Protein AF-0000000077490429 (afdb_homodimer)

Nearest PDB structures (foldseek):
  8ir3-assembly1_d  TM=6.765E-01  e=2.106E-08  Homo sapiens
  6gz4-assembly1_AU  TM=6.882E-01  e=1.697E-07  Oryctolagus cuniculus
  9cai-assembly1_CU  TM=8.056E-01  e=1.061E-06  Caenorhabditis elegans
  5umd-assembly1_X  TM=7.602E-01  e=8.550E-06  Plasmodium falciparum 3D7
  5xy3-assembly1_U  TM=7.359E-01  e=1.778E-04  Trichomonas vaginalis

Solvent-accessible surface area (backbone atoms only — not comparable to full-atom values): 12480 Å² total; per-residue (Å²): 131,83,82,77,76,74,72,79,65,76,75,74,84,54,74,48,62,38,35,38,40,34,49,62,47,34,76,72,63,79,44,67,56,77,59,47,66,32,30,45,68,50,84,38,35,38,38,36,42,22,58,46,95,72,59,68,67,53,54,52,50,55,49,52,48,44,25,51,75,67,70,35,52,88,48,41,42,83,38,77,75,49,98,46,30,33,29,54,38,66,64,76,68,81,73,73,62,78,83,61,70,82,79,120,134,82,80,78,76,74,74,78,63,76,77,70,83,54,74,48,63,39,38,37,40,34,50,62,46,35,76,73,65,81,44,67,56,80,59,47,65,32,31,46,69,48,84,38,34,38,37,36,40,23,57,46,95,73,60,68,67,54,55,51,50,54,49,51,48,43,26,51,75,67,71,33,51,89,50,41,41,85,37,76,75,50,97,46,30,33,31,54,39,66,65,78,68,80,75,72,59,80,81,61,69,89,71,128

Sequence (208 aa):
MAAKAGTKGKKKKMLLKFTIDCTHPVEDGIMDASNFVSIERNKSKISVQSEIPFSKRYLKYLTKKYLKKNNLRDWLRVVASTKEQYELRYFQINQDEEEEEDEDMAAKAGTKGKKKKMLLKFTIDCTHPVEDGIMDASNFVSIERNKSKISVQSEIPFSKRYLKYLTKKYLKKNNLRDWLRVVASTKEQYELRYFQINQDEEEEEDED

Structure (mmCIF, N/CA/C/O backbone):
data_AF-0000000077490429-model_v1
#
loop_
_entity.id
_entity.type
_entity.pdbx_description
1 polymer 'Large ribosomal subunit protein eL22'
#
loop_
_atom_site.group_PDB
_atom_site.id
_atom_site.type_symbol
_atom_site.label_atom_id
_atom_site.label_alt_id
_atom_site.label_comp_id
_atom_site.label_asym_id
_atom_site.label_entity_id
_atom_site.label_seq_id
_atom_site.pdbx_PDB_ins_code
_atom_site.Cartn_x
_atom_site.Cartn_y
_atom_site.Cartn_z
_atom_site.occupancy
_atom_site.B_iso_or_equiv
_atom_site.auth_seq_id
_atom_site.auth_comp_id
_atom_site.auth_asym_id
_atom_site.auth_atom_id
_atom_site.pdbx_PDB_model_num
ATOM 1 N N . MET A 1 1 ? -40.688 19.844 25.719 1 30.25 1 MET A N 1
ATOM 2 C CA . MET A 1 1 ? -39.688 18.781 25.969 1 30.25 1 MET A CA 1
ATOM 3 C C . MET A 1 1 ? -38.469 18.953 25.047 1 30.25 1 MET A C 1
ATOM 5 O O . MET A 1 1 ? -38.625 19.062 23.828 1 30.25 1 MET A O 1
ATOM 9 N N . ALA A 1 2 ? -37.312 19.453 25.469 1 35.28 2 ALA A N 1
ATOM 10 C CA . ALA A 1 2 ? -36.25 19.969 24.594 1 35.28 2 ALA A CA 1
ATOM 11 C C . ALA A 1 2 ? -35.656 18.859 23.734 1 35.28 2 ALA A C 1
ATOM 13 O O . ALA A 1 2 ? -35.438 17.75 24.219 1 35.28 2 ALA A O 1
ATOM 14 N N . ALA A 1 3 ? -35.719 18.75 22.422 1 39.38 3 ALA A N 1
ATOM 15 C CA . ALA A 1 3 ? -35.25 17.766 21.453 1 39.38 3 ALA A CA 1
ATOM 16 C C . ALA A 1 3 ? -33.781 17.375 21.719 1 39.38 3 ALA A C 1
ATOM 18 O O . ALA A 1 3 ? -32.938 18.25 21.891 1 39.38 3 ALA A O 1
ATOM 19 N N . LYS A 1 4 ? -33.5 16.25 22.422 1 37.75 4 LYS A N 1
ATOM 20 C CA . LYS A 1 4 ? -32.188 15.688 22.781 1 37.75 4 LYS A CA 1
ATOM 21 C C . LYS A 1 4 ? -31.234 15.734 21.594 1 37.75 4 LYS A C 1
ATOM 23 O O . LYS A 1 4 ? -31.562 15.266 20.5 1 37.75 4 LYS A O 1
ATOM 28 N N . ALA A 1 5 ? -30.422 16.656 21.375 1 35.31 5 ALA A N 1
ATOM 29 C CA . ALA A 1 5 ? -29.359 16.922 20.406 1 35.31 5 ALA A CA 1
ATOM 30 C C . ALA A 1 5 ? -28.562 15.664 20.094 1 35.31 5 ALA A C 1
ATOM 32 O O . ALA A 1 5 ? -28.062 14.992 20.984 1 35.31 5 ALA A O 1
ATOM 33 N N . GLY A 1 6 ? -28.969 14.766 19.266 1 38.44 6 GLY A N 1
ATOM 34 C CA . 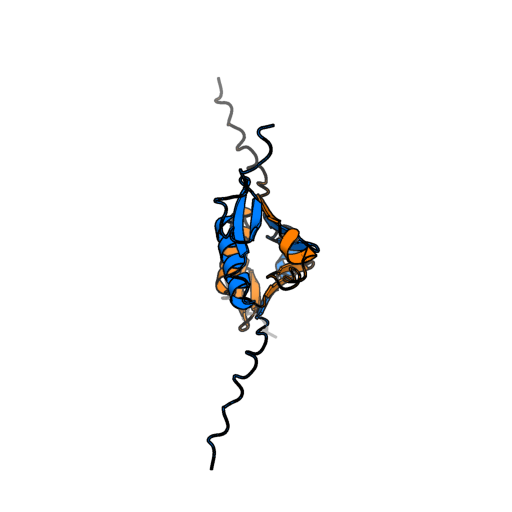GLY A 1 6 ? -28.438 13.469 18.859 1 38.44 6 GLY A CA 1
ATOM 35 C C . GLY A 1 6 ? -26.922 13.469 18.734 1 38.44 6 GLY A C 1
ATOM 36 O O . GLY A 1 6 ? -26.328 14.438 18.234 1 38.44 6 GLY A O 1
ATOM 37 N N . THR A 1 7 ? -26.203 12.852 19.734 1 37.81 7 THR A N 1
ATOM 38 C CA . THR A 1 7 ? -24.766 12.633 19.875 1 37.81 7 THR A CA 1
ATOM 39 C C . THR A 1 7 ? -24.125 12.328 18.516 1 37.81 7 THR A C 1
ATOM 41 O O . THR A 1 7 ? -24.625 11.477 17.766 1 37.81 7 THR A O 1
ATOM 44 N N . LYS A 1 8 ? -23.797 13.18 17.672 1 39.78 8 LYS A N 1
ATOM 45 C CA . LYS A 1 8 ? -22.953 12.977 16.5 1 39.78 8 LYS A CA 1
ATOM 46 C C . LYS A 1 8 ? -21.922 11.875 16.75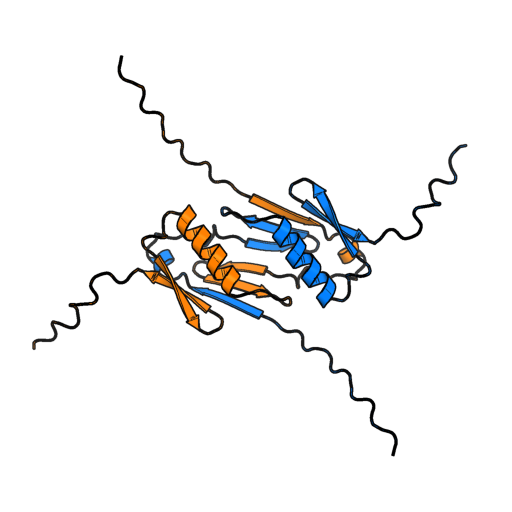 1 39.78 8 LYS A C 1
ATOM 48 O O . LYS A 1 8 ? -21.047 12.023 17.594 1 39.78 8 LYS A O 1
ATOM 53 N N . GLY A 1 9 ? -22.422 10.68 16.906 1 39.34 9 GLY A N 1
ATOM 54 C CA . GLY A 1 9 ? -21.672 9.477 17.234 1 39.34 9 GLY A CA 1
ATOM 55 C C . GLY A 1 9 ? -20.281 9.438 16.609 1 39.34 9 GLY A C 1
ATOM 56 O O . GLY A 1 9 ? -20.078 10.008 15.531 1 39.34 9 GLY A O 1
ATOM 57 N N . LYS A 1 10 ? -19.266 9.453 17.375 1 43.81 10 LYS A N 1
ATOM 58 C CA . LYS A 1 10 ? -17.875 9.25 16.984 1 43.81 10 LYS A CA 1
ATOM 59 C C . LYS A 1 10 ? -17.766 8.281 15.812 1 43.81 10 LYS A C 1
ATOM 61 O O . LYS A 1 10 ? -18.328 7.184 15.852 1 43.81 10 LYS A O 1
ATOM 66 N N . LYS A 1 11 ? -17.812 8.703 14.664 1 47.62 11 LYS A N 1
ATOM 67 C CA . LYS A 1 11 ? -17.625 7.848 13.5 1 47.62 11 LYS A CA 1
ATOM 68 C C . LYS A 1 11 ? -16.641 6.723 13.797 1 47.62 11 LYS A C 1
ATOM 70 O O . LYS A 1 11 ? -15.539 6.969 14.305 1 47.62 11 LYS A O 1
ATOM 75 N N . LYS A 1 12 ? -17.094 5.617 14.164 1 48.31 12 LYS A N 1
ATOM 76 C CA . LYS A 1 12 ? -16.359 4.398 14.484 1 48.31 12 LYS A CA 1
ATOM 77 C C . LYS A 1 12 ? -15.195 4.188 13.508 1 48.31 12 LYS A C 1
ATOM 79 O O . LYS A 1 12 ? -15.312 4.488 12.32 1 48.31 12 LYS A O 1
ATOM 84 N N . LYS A 1 13 ? -13.961 4.25 14.117 1 61.5 13 LYS A N 1
ATOM 85 C CA . LYS A 1 13 ? -12.68 3.975 13.477 1 61.5 13 LYS A CA 1
ATOM 86 C C . LYS A 1 13 ? -12.758 2.725 12.602 1 61.5 13 LYS A C 1
ATOM 88 O O . LYS A 1 13 ? -13.031 1.631 13.094 1 61.5 13 LYS A O 1
ATOM 93 N N . MET A 1 14 ? -13.211 2.863 11.336 1 69.31 14 MET A N 1
ATOM 94 C CA . MET A 1 14 ? -13.273 1.709 10.445 1 69.31 14 MET A CA 1
ATOM 95 C C . MET A 1 14 ? -11.875 1.206 10.109 1 69.31 14 MET A C 1
ATOM 97 O O . MET A 1 14 ? -10.945 2 9.961 1 69.31 14 MET A O 1
ATOM 101 N N . LEU A 1 15 ? -11.594 -0.047 10.57 1 85 15 LEU A N 1
ATOM 102 C CA . LEU A 1 15 ? -10.352 -0.712 10.18 1 85 15 LEU A CA 1
ATOM 103 C C . LEU A 1 15 ? -10.617 -1.751 9.094 1 85 15 LEU A C 1
ATOM 105 O O . LEU A 1 15 ? -11.383 -2.691 9.305 1 85 15 LEU A O 1
ATOM 109 N N . LEU A 1 16 ? -10.117 -1.414 7.93 1 90.12 16 LEU A N 1
ATOM 110 C CA . LEU A 1 16 ? -10.203 -2.361 6.824 1 90.12 16 LEU A CA 1
ATOM 111 C C . LEU A 1 16 ? -9.016 -3.312 6.824 1 90.12 16 LEU A C 1
ATOM 113 O O . LEU A 1 16 ? -7.887 -2.9 7.109 1 90.12 16 LEU A O 1
ATOM 117 N N . LYS A 1 17 ? -9.289 -4.586 6.555 1 94.94 17 LYS A N 1
ATOM 118 C CA . LYS A 1 17 ? -8.25 -5.613 6.461 1 94.94 17 LYS A CA 1
ATOM 119 C C . LYS A 1 17 ? -8.477 -6.512 5.25 1 94.94 17 LYS A C 1
ATOM 121 O O . LYS A 1 17 ? -9.555 -7.074 5.082 1 94.94 17 LYS A O 1
ATOM 126 N N . PHE A 1 18 ? -7.578 -6.52 4.391 1 96.69 18 PHE A N 1
ATOM 127 C CA . PHE A 1 18 ? -7.578 -7.418 3.244 1 96.69 18 PHE A CA 1
ATOM 128 C C . PHE A 1 18 ? -6.328 -8.289 3.236 1 96.69 18 PHE A C 1
ATOM 130 O O . PHE A 1 18 ? -5.281 -7.887 3.754 1 96.69 18 PHE A O 1
ATOM 137 N N . THR A 1 19 ? -6.398 -9.492 2.59 1 97.31 19 THR A N 1
ATOM 138 C CA . THR A 1 19 ? -5.23 -10.359 2.562 1 97.31 19 THR A CA 1
ATOM 139 C C . THR A 1 19 ? -5.156 -11.125 1.243 1 97.31 19 THR A C 1
ATOM 141 O O . THR A 1 19 ? -6.164 -11.281 0.555 1 97.31 19 THR A O 1
ATOM 144 N N . ILE A 1 20 ? -4.012 -11.477 0.957 1 97.5 20 ILE A N 1
ATOM 145 C CA . ILE A 1 20 ? -3.727 -12.414 -0.121 1 97.5 20 ILE A CA 1
ATOM 146 C C . ILE A 1 20 ? -3.031 -13.656 0.444 1 97.5 20 ILE A C 1
ATOM 148 O O . ILE A 1 20 ? -1.961 -13.547 1.05 1 97.5 20 ILE A O 1
ATOM 152 N N . ASP A 1 21 ? -3.648 -14.719 0.253 1 97.81 21 ASP A N 1
ATOM 153 C CA . ASP A 1 21 ? -3.041 -15.984 0.653 1 97.81 21 ASP A CA 1
ATOM 154 C C . ASP A 1 21 ? -2.162 -16.547 -0.461 1 97.81 21 ASP A C 1
ATOM 156 O O . ASP A 1 21 ? -2.666 -16.953 -1.511 1 97.81 21 ASP A O 1
ATOM 160 N N . CYS A 1 22 ? -0.955 -16.625 -0.157 1 97.44 22 CYS A N 1
ATOM 161 C CA . CYS A 1 22 ? 0.022 -17.078 -1.142 1 97.44 22 CYS A CA 1
ATOM 162 C C . CYS A 1 22 ? 0.631 -18.422 -0.729 1 97.44 22 CYS A C 1
ATO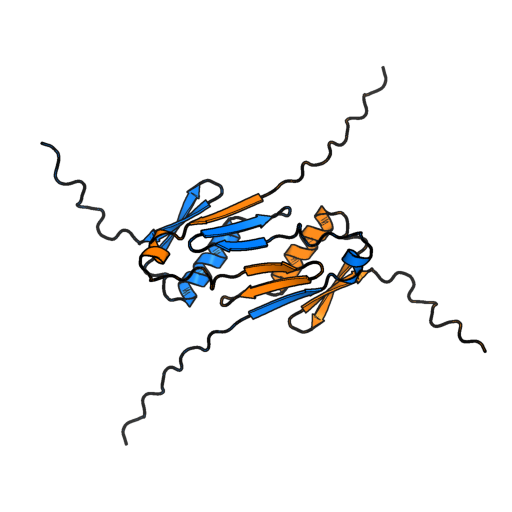M 164 O O . CYS A 1 22 ? 1.712 -18.781 -1.195 1 97.44 22 CYS A O 1
ATOM 166 N N . THR A 1 23 ? 0.078 -19.062 0.098 1 96.69 23 THR A N 1
ATOM 167 C CA . THR A 1 23 ? 0.638 -20.234 0.746 1 96.69 23 THR A CA 1
ATOM 168 C C . THR A 1 23 ? 1.095 -21.266 -0.293 1 96.69 23 THR A C 1
ATOM 170 O O . THR A 1 23 ? 2.242 -21.703 -0.269 1 96.69 23 THR A O 1
ATOM 173 N N . HIS A 1 24 ? 0.31 -21.656 -1.248 1 95 24 HIS A N 1
ATOM 174 C CA . HIS A 1 24 ? 0.589 -22.75 -2.178 1 95 24 HIS A CA 1
ATOM 175 C C . HIS A 1 24 ? 1.768 -22.406 -3.086 1 95 24 HIS A C 1
ATOM 177 O O . HIS A 1 24 ? 2.766 -23.125 -3.109 1 95 24 HIS A O 1
ATOM 183 N N . PRO A 1 25 ? 1.742 -21.297 -3.756 1 96.38 25 PRO A N 1
ATOM 184 C CA . PRO A 1 25 ? 2.873 -21 -4.637 1 96.38 25 PRO A CA 1
ATOM 185 C C . PRO A 1 25 ? 4.172 -20.75 -3.869 1 96.38 25 PRO A C 1
ATOM 187 O O . PRO A 1 25 ? 5.262 -21 -4.398 1 96.38 25 PRO A O 1
ATOM 190 N N . VAL A 1 26 ? 4.109 -20.281 -2.639 1 96.44 26 VAL A N 1
ATOM 191 C CA . VAL A 1 26 ? 5.309 -20.047 -1.846 1 96.44 26 VAL A CA 1
ATOM 192 C C . VAL A 1 26 ? 5.898 -21.375 -1.397 1 96.44 26 VAL A C 1
ATOM 194 O O . VAL A 1 26 ? 7.113 -21.578 -1.476 1 96.44 26 VAL A O 1
ATOM 197 N N . GLU A 1 27 ? 5.094 -22.25 -0.912 1 95.38 27 GLU A N 1
ATOM 198 C CA . GLU A 1 27 ? 5.551 -23.562 -0.484 1 95.38 27 GLU A CA 1
ATOM 199 C C . GLU A 1 27 ? 6.141 -24.344 -1.652 1 95.38 27 GLU A C 1
ATOM 201 O O . GLU A 1 27 ? 7.07 -25.141 -1.472 1 95.38 27 GLU A O 1
ATOM 206 N N . ASP A 1 28 ? 5.617 -24.172 -2.84 1 95.75 28 ASP A N 1
ATOM 207 C CA . ASP A 1 28 ? 6.094 -24.844 -4.039 1 95.75 28 ASP A CA 1
ATOM 208 C C . ASP A 1 28 ? 7.375 -24.203 -4.562 1 95.75 28 ASP A C 1
ATOM 210 O O . ASP A 1 28 ? 7.988 -24.703 -5.508 1 95.75 28 ASP A O 1
ATOM 214 N N . GLY A 1 29 ? 7.68 -23.062 -4.047 1 94.81 29 GLY A N 1
ATOM 215 C CA . GLY A 1 29 ? 8.961 -22.438 -4.352 1 94.81 29 GLY A CA 1
ATOM 216 C C . GLY A 1 29 ? 8.93 -21.594 -5.609 1 94.81 29 GLY A C 1
ATOM 217 O O . GLY A 1 29 ? 9.977 -21.172 -6.109 1 94.81 29 GLY A O 1
ATOM 218 N N . ILE A 1 30 ? 7.723 -21.281 -6.145 1 94.94 30 ILE A N 1
ATOM 219 C CA . ILE A 1 30 ? 7.691 -20.547 -7.406 1 94.94 30 ILE A CA 1
ATOM 220 C C . ILE A 1 30 ? 7.453 -19.062 -7.137 1 94.94 30 ILE A C 1
ATOM 222 O O . ILE A 1 30 ? 7.609 -18.234 -8.031 1 94.94 30 ILE A O 1
ATOM 226 N N . MET A 1 31 ? 7.035 -18.75 -5.922 1 94.12 31 MET A N 1
ATOM 227 C CA . MET A 1 31 ? 6.742 -17.359 -5.574 1 94.12 31 MET A CA 1
ATOM 228 C C . MET A 1 31 ? 7.531 -16.938 -4.34 1 94.12 31 MET A C 1
ATOM 230 O O . MET A 1 31 ? 7.746 -17.734 -3.428 1 94.12 31 MET A O 1
ATOM 234 N N . ASP A 1 32 ? 7.945 -15.695 -4.402 1 92.94 32 ASP A N 1
ATOM 235 C CA . ASP A 1 32 ? 8.5 -15.008 -3.238 1 92.94 32 ASP A CA 1
ATOM 236 C C . ASP A 1 32 ? 7.66 -13.789 -2.871 1 92.94 32 ASP A C 1
ATOM 238 O O . ASP A 1 32 ? 7.766 -12.742 -3.512 1 92.94 32 ASP A O 1
ATOM 242 N N . ALA A 1 33 ? 6.922 -13.93 -1.826 1 89.94 33 ALA A N 1
ATOM 243 C CA . ALA A 1 33 ? 5.984 -12.883 -1.44 1 89.94 33 ALA A CA 1
ATOM 244 C C . ALA A 1 33 ? 6.719 -11.672 -0.872 1 89.94 33 ALA A C 1
ATOM 246 O O . ALA A 1 33 ? 6.145 -10.586 -0.75 1 89.94 33 ALA A O 1
ATOM 247 N N . SER A 1 34 ? 7.961 -11.836 -0.548 1 88.38 34 SER A N 1
ATOM 248 C CA . SER A 1 34 ? 8.742 -10.773 0.078 1 88.38 34 SER A CA 1
ATOM 249 C C . SER A 1 34 ? 9.055 -9.656 -0.917 1 88.38 34 SER A C 1
ATOM 251 O O . SER A 1 34 ? 9.469 -8.562 -0.524 1 88.38 34 SER A O 1
ATOM 253 N N . ASN A 1 35 ? 8.836 -9.875 -2.135 1 88.56 35 ASN A N 1
ATOM 254 C CA . ASN A 1 35 ? 9.148 -8.867 -3.139 1 88.56 35 ASN A CA 1
ATOM 255 C C . ASN A 1 35 ? 7.902 -8.117 -3.596 1 88.56 35 ASN A C 1
ATOM 257 O O . ASN A 1 35 ? 7.957 -7.34 -4.547 1 88.56 35 ASN A O 1
ATOM 261 N N . PHE A 1 36 ? 6.879 -8.375 -2.928 1 94.12 36 PHE A N 1
ATOM 262 C CA . PHE A 1 36 ? 5.664 -7.613 -3.193 1 94.12 36 PHE A CA 1
ATOM 263 C C . PHE A 1 36 ? 5.812 -6.176 -2.713 1 94.12 36 PHE A C 1
ATOM 265 O O . PHE A 1 36 ? 6.754 -5.852 -1.986 1 94.12 36 PHE A O 1
ATOM 272 N N . VAL A 1 37 ? 4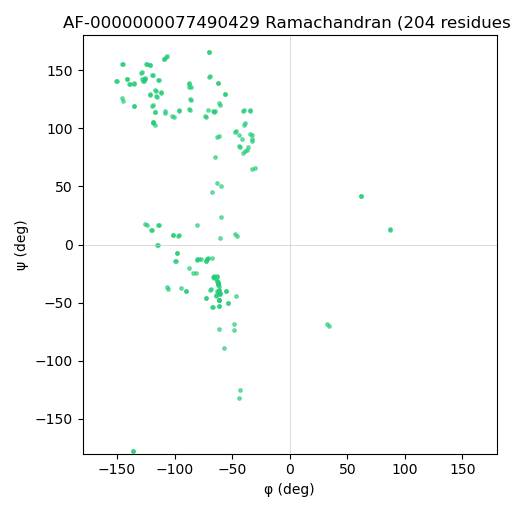.922 -5.309 -3.135 1 93.94 37 VAL A N 1
ATOM 273 C CA . VAL A 1 37 ? 4.949 -3.914 -2.705 1 93.94 37 VAL A CA 1
ATOM 274 C C . VAL A 1 37 ? 4.754 -3.836 -1.192 1 93.94 37 VAL A C 1
ATOM 276 O O . VAL A 1 37 ? 3.93 -4.562 -0.629 1 93.94 37 VAL A O 1
ATOM 279 N N . SER A 1 38 ? 5.445 -3.029 -0.593 1 94.88 38 SER A N 1
ATOM 280 C CA . SER A 1 38 ? 5.301 -2.809 0.842 1 94.88 38 SER A CA 1
ATOM 281 C C . SER A 1 38 ? 5.109 -1.328 1.158 1 94.88 38 SER A C 1
ATOM 283 O O . SER A 1 38 ? 5.652 -0.466 0.466 1 94.88 38 SER A O 1
ATOM 285 N N . ILE A 1 39 ? 4.336 -1.066 1.995 1 95.19 39 ILE A N 1
ATOM 286 C CA . ILE A 1 39 ? 4.191 0.249 2.609 1 95.19 39 ILE A CA 1
ATOM 287 C C . ILE A 1 39 ? 4.52 0.162 4.098 1 95.19 39 ILE A C 1
ATOM 289 O O . ILE A 1 39 ? 3.789 -0.467 4.867 1 95.19 39 ILE A O 1
ATOM 293 N N . GLU A 1 40 ? 5.551 0.797 4.438 1 93.81 40 GLU A N 1
ATOM 294 C CA . GLU A 1 40 ? 6.062 0.718 5.805 1 93.81 40 GLU A CA 1
ATOM 295 C C . GLU A 1 40 ? 5.941 2.062 6.516 1 93.81 40 GLU A C 1
ATOM 297 O O . GLU A 1 40 ? 6.164 3.113 5.914 1 93.81 40 GLU A O 1
ATOM 302 N N . ARG A 1 41 ? 5.617 1.958 7.746 1 92.5 41 ARG A N 1
ATOM 303 C CA . ARG A 1 41 ? 5.465 3.115 8.625 1 92.5 41 ARG A CA 1
ATOM 304 C C . ARG A 1 41 ? 6.602 3.189 9.633 1 92.5 41 ARG A C 1
ATOM 306 O O . ARG A 1 41 ? 6.75 2.299 10.477 1 92.5 41 ARG A O 1
ATOM 313 N N . ASN A 1 42 ? 7.379 4.191 9.461 1 89.44 42 ASN A N 1
ATOM 314 C CA . ASN A 1 42 ? 8.492 4.383 10.383 1 89.44 42 ASN A CA 1
ATOM 315 C C . ASN A 1 42 ? 8.367 5.691 11.156 1 89.44 42 ASN A C 1
ATOM 317 O O . ASN A 1 42 ? 8.82 6.738 10.695 1 89.44 42 ASN A O 1
ATOM 321 N N . LYS A 1 43 ? 7.977 5.777 12.406 1 87.38 43 LYS A N 1
ATOM 322 C CA . LYS A 1 43 ? 7.77 6.895 13.32 1 87.38 43 LYS A CA 1
ATOM 323 C C . LYS A 1 43 ? 7.25 8.125 12.578 1 87.38 43 LYS A C 1
ATOM 325 O O . LYS A 1 43 ? 6.066 8.461 12.68 1 87.38 43 LYS A O 1
ATOM 330 N N . SER A 1 44 ? 8.195 8.789 11.688 1 93.25 44 SER A N 1
ATOM 331 C CA . SER A 1 44 ? 7.754 10.023 11.047 1 93.25 44 SER A CA 1
ATOM 332 C C . SER A 1 44 ? 7.879 9.938 9.531 1 93.25 44 SER A C 1
ATOM 334 O O . SER A 1 44 ? 7.914 10.961 8.844 1 93.25 44 SER A O 1
ATOM 336 N N . LYS A 1 45 ? 8.016 8.711 9.086 1 95.56 45 LYS A N 1
ATOM 337 C CA . LYS A 1 45 ? 8.18 8.523 7.645 1 95.56 45 LYS A CA 1
ATOM 338 C C . LYS A 1 45 ? 7.375 7.324 7.148 1 95.56 45 LYS A C 1
ATOM 340 O O . LYS A 1 45 ? 7.324 6.289 7.816 1 95.56 45 LYS A O 1
ATOM 345 N N . ILE A 1 46 ? 6.789 7.535 6.055 1 96.62 46 ILE A N 1
ATOM 346 C CA . ILE A 1 46 ? 6.121 6.441 5.359 1 96.62 46 ILE A CA 1
ATOM 347 C C . ILE A 1 46 ? 6.867 6.117 4.066 1 96.62 46 ILE A C 1
ATOM 349 O O . ILE A 1 46 ? 7.184 7.016 3.283 1 96.62 46 ILE A O 1
ATOM 353 N N . SER A 1 47 ? 7.141 4.875 3.896 1 96.31 47 SER A N 1
ATOM 354 C CA . SER A 1 47 ? 7.914 4.484 2.725 1 96.31 47 SER A CA 1
ATOM 355 C C . SER A 1 47 ? 7.203 3.393 1.933 1 96.31 47 SER A C 1
ATOM 357 O O . SER A 1 47 ? 6.598 2.49 2.516 1 96.31 47 SER A O 1
ATOM 359 N N . VAL A 1 48 ? 7.312 3.492 0.713 1 95.19 48 VAL A N 1
ATOM 360 C CA . VAL A 1 48 ? 6.82 2.479 -0.214 1 95.19 48 VAL A CA 1
ATOM 361 C C . VAL A 1 48 ? 7.996 1.859 -0.969 1 95.19 48 VAL A C 1
ATOM 363 O O . VAL A 1 48 ? 8.859 2.576 -1.486 1 95.19 48 VAL A O 1
ATOM 366 N N . GLN A 1 49 ? 8.086 0.593 -0.955 1 94.88 49 GLN A N 1
ATOM 367 C CA . GLN A 1 49 ? 9.047 -0.155 -1.756 1 94.88 49 GLN A CA 1
ATOM 368 C C . GLN A 1 49 ? 8.344 -1.145 -2.68 1 94.88 49 GLN A C 1
ATOM 370 O O . GLN A 1 49 ? 7.543 -1.965 -2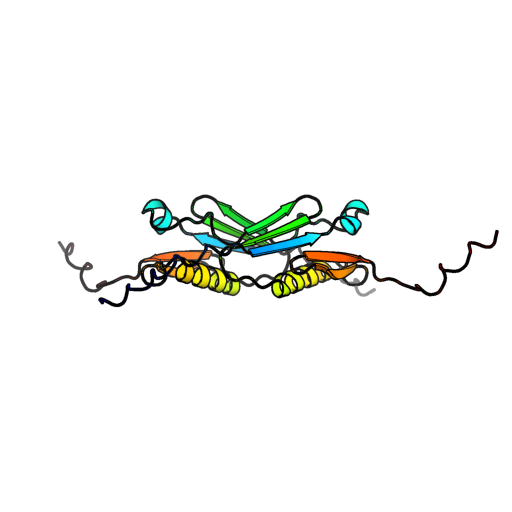.225 1 94.88 49 GLN A O 1
ATOM 375 N N . SER A 1 50 ? 8.742 -1.042 -3.959 1 93 50 SER A N 1
ATOM 376 C CA . SER A 1 50 ? 8.023 -1.899 -4.895 1 93 50 SER A CA 1
ATOM 377 C C . SER A 1 50 ? 8.906 -2.297 -6.074 1 93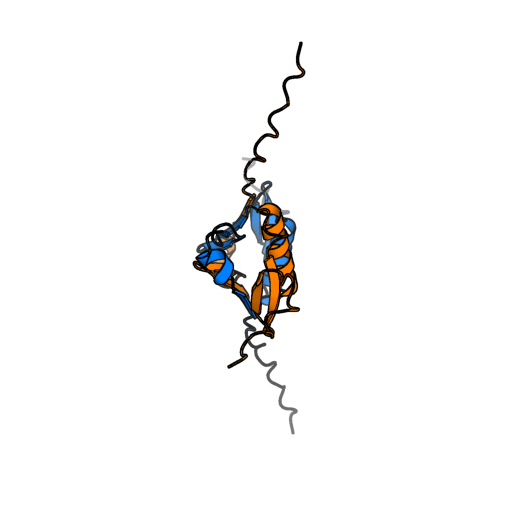 50 SER A C 1
ATOM 379 O O . SER A 1 50 ? 9.664 -1.474 -6.594 1 93 50 SER A O 1
ATOM 381 N N . GLU A 1 51 ? 8.758 -3.508 -6.449 1 90 51 GLU A N 1
ATOM 382 C CA . GLU A 1 51 ? 9.383 -3.965 -7.684 1 90 51 GLU A CA 1
ATOM 383 C C . GLU A 1 51 ? 8.391 -3.957 -8.844 1 90 51 GLU A C 1
ATOM 385 O O . GLU A 1 51 ? 8.75 -4.289 -9.977 1 90 51 GLU A O 1
ATOM 390 N N . ILE A 1 52 ? 7.191 -3.701 -8.539 1 88.25 52 ILE A N 1
ATOM 391 C CA . ILE A 1 52 ? 6.152 -3.572 -9.555 1 88.25 52 ILE A CA 1
ATOM 392 C C . ILE A 1 52 ? 5.762 -2.104 -9.711 1 88.25 52 ILE A C 1
ATOM 394 O O . ILE A 1 52 ? 6.07 -1.279 -8.844 1 88.25 52 ILE A O 1
ATOM 398 N N . PRO A 1 53 ? 5.164 -1.814 -10.742 1 86 53 PRO A N 1
ATOM 399 C CA . PRO A 1 53 ? 4.746 -0.422 -10.93 1 86 53 PRO A CA 1
ATOM 400 C C . PRO A 1 53 ? 3.867 0.084 -9.789 1 86 53 PRO A C 1
ATOM 402 O O . PRO A 1 53 ? 2.943 -0.612 -9.359 1 86 53 PRO A O 1
ATOM 405 N N . PHE A 1 54 ? 4.199 1.126 -9.297 1 90.25 54 PHE A N 1
ATOM 406 C CA . PHE A 1 54 ? 3.488 1.878 -8.273 1 90.25 54 PHE A CA 1
ATOM 407 C C . PHE A 1 54 ? 3.643 3.377 -8.492 1 90.25 54 PHE A C 1
ATOM 409 O O . PHE A 1 54 ? 4.762 3.883 -8.602 1 90.25 54 PHE A O 1
ATOM 416 N N . SER A 1 55 ? 2.584 4.008 -8.594 1 88.44 55 SER A N 1
ATOM 417 C CA . SER A 1 55 ? 2.623 5.434 -8.906 1 88.44 55 SER A CA 1
ATOM 418 C C . SER A 1 55 ? 2.793 6.273 -7.645 1 88.44 55 SER A C 1
ATOM 420 O O . SER A 1 55 ? 2.084 6.07 -6.656 1 88.44 55 SER A O 1
ATOM 422 N N . LYS A 1 56 ? 3.613 7.191 -7.73 1 93.5 56 LYS A N 1
ATOM 423 C CA . LYS A 1 56 ? 3.811 8.141 -6.637 1 93.5 56 LYS A CA 1
ATOM 424 C C . LYS A 1 56 ? 2.535 8.93 -6.359 1 93.5 56 LYS A C 1
ATOM 426 O O . LYS A 1 56 ? 2.227 9.234 -5.207 1 93.5 56 LYS A O 1
ATOM 431 N N . ARG A 1 57 ? 1.816 9.148 -7.469 1 94 57 ARG A N 1
ATOM 432 C CA . ARG A 1 57 ? 0.575 9.906 -7.328 1 94 57 ARG A CA 1
ATOM 433 C C . ARG A 1 57 ? -0.441 9.133 -6.488 1 94 57 ARG A C 1
ATOM 435 O O . ARG A 1 57 ? -1.275 9.742 -5.812 1 94 57 ARG A O 1
ATOM 442 N N . TYR A 1 58 ? -0.387 7.91 -6.469 1 92.88 58 TYR A N 1
ATOM 443 C CA . TYR A 1 58 ? -1.274 7.109 -5.637 1 92.88 58 TYR A CA 1
ATOM 444 C C . TYR A 1 58 ? -0.946 7.289 -4.16 1 92.88 58 TYR A C 1
ATOM 446 O O . TYR A 1 58 ? -1.847 7.336 -3.316 1 92.88 58 TYR A O 1
ATOM 454 N N . LEU A 1 59 ? 0.278 7.359 -3.939 1 94.94 59 LEU A N 1
ATOM 455 C CA . LEU A 1 59 ? 0.691 7.633 -2.568 1 94.94 59 LEU A CA 1
ATOM 456 C C . LEU A 1 59 ? 0.156 8.984 -2.1 1 94.94 59 LEU A C 1
ATOM 458 O O . LEU A 1 59 ? -0.276 9.117 -0.952 1 94.94 59 LEU A O 1
ATOM 462 N N . LYS A 1 60 ? 0.151 9.977 -2.943 1 96 60 LYS A N 1
ATOM 463 C CA . LYS A 1 60 ? -0.427 11.281 -2.633 1 96 60 LYS A CA 1
ATOM 464 C C . LYS A 1 60 ? -1.917 11.164 -2.328 1 96 60 LYS A C 1
ATOM 466 O O . LYS A 1 60 ? -2.404 11.742 -1.357 1 96 60 LYS A O 1
ATOM 471 N N . TYR A 1 61 ? -2.516 10.352 -3.156 1 95.12 61 TYR A N 1
ATOM 472 C CA . TYR A 1 61 ? -3.945 10.125 -2.975 1 95.12 61 TYR A CA 1
ATOM 473 C C . TYR A 1 61 ? -4.23 9.5 -1.615 1 95.12 61 TYR A C 1
ATOM 475 O O . TYR A 1 61 ? -5.098 9.969 -0.877 1 95.12 61 TYR A O 1
ATOM 483 N N . LEU A 1 62 ? -3.586 8.453 -1.326 1 95 62 LEU A N 1
ATOM 484 C CA . LEU A 1 62 ? -3.758 7.793 -0.038 1 95 62 LEU A CA 1
ATOM 485 C C . LEU A 1 62 ? -3.504 8.766 1.11 1 95 62 LEU A C 1
ATOM 487 O O . LEU A 1 62 ? -4.219 8.742 2.115 1 95 62 LEU A O 1
ATOM 491 N N . THR A 1 63 ? -2.508 9.633 1.017 1 97.12 63 THR A N 1
ATOM 492 C CA . THR A 1 63 ? -2.166 10.609 2.045 1 97.12 63 THR A CA 1
ATOM 493 C C . THR A 1 63 ? -3.299 11.609 2.232 1 97.12 63 THR A C 1
ATOM 495 O O . THR A 1 63 ? -3.66 11.945 3.361 1 97.12 63 THR A O 1
ATOM 498 N N . LYS A 1 64 ? -3.826 12.07 1.108 1 96.88 64 LYS A N 1
ATOM 499 C CA . LYS A 1 64 ? -4.938 13.016 1.17 1 96.88 64 LYS A CA 1
ATOM 500 C C . LYS A 1 64 ? -6.145 12.398 1.868 1 96.88 64 LYS A C 1
ATOM 502 O O . LYS A 1 64 ? -6.809 13.055 2.672 1 96.88 64 LYS A O 1
ATOM 507 N N . LYS A 1 65 ? -6.395 11.18 1.558 1 95.06 65 LYS A N 1
ATOM 508 C CA . LYS A 1 65 ? -7.488 10.484 2.223 1 95.06 65 LYS A CA 1
ATOM 509 C C . LYS A 1 65 ? -7.23 10.352 3.721 1 95.06 65 LYS A C 1
ATOM 511 O O . LYS A 1 65 ? -8.148 10.523 4.531 1 95.06 65 LYS A O 1
ATOM 516 N N . TYR A 1 66 ? -6.027 10.078 4.012 1 95.69 66 TYR A N 1
ATOM 517 C CA . TYR A 1 66 ? -5.629 9.984 5.414 1 95.69 66 TYR A CA 1
ATOM 518 C C . TYR A 1 66 ? -5.844 11.312 6.129 1 95.69 66 TYR A C 1
ATOM 520 O O . TYR A 1 66 ? -6.402 11.352 7.227 1 95.69 66 TYR A O 1
ATOM 528 N N . LEU A 1 67 ? -5.398 12.398 5.539 1 96.69 67 LEU A N 1
ATOM 529 C CA . LEU A 1 67 ? -5.547 13.719 6.133 1 96.69 67 LEU A CA 1
ATOM 530 C C . LEU A 1 67 ? -7.02 14.07 6.324 1 96.69 67 LEU A C 1
ATOM 532 O O . LEU A 1 67 ? -7.402 14.617 7.359 1 96.69 67 LEU A O 1
ATOM 536 N N . LYS A 1 68 ? -7.789 13.758 5.371 1 94.81 68 LYS A N 1
ATOM 537 C CA . LYS A 1 68 ? -9.227 14.008 5.457 1 94.81 68 LYS A CA 1
ATOM 538 C C . LYS A 1 68 ? -9.852 13.234 6.609 1 94.81 68 LYS A C 1
ATOM 540 O O . LYS A 1 68 ? -10.586 13.797 7.422 1 94.81 68 LYS A O 1
ATOM 545 N N . LYS A 1 69 ? -9.539 12.016 6.688 1 92.44 69 LYS A N 1
ATOM 546 C CA . LYS A 1 69 ? -10.102 11.164 7.73 1 92.44 69 LYS A CA 1
ATOM 547 C C . LYS A 1 69 ? -9.703 11.648 9.117 1 92.44 69 LYS A C 1
ATOM 549 O O . LYS A 1 69 ? -10.484 11.539 10.07 1 92.44 69 LYS A O 1
ATOM 554 N N . ASN A 1 70 ? -8.539 12.141 9.188 1 93.88 70 ASN A N 1
ATOM 555 C CA . ASN A 1 70 ? -8.016 12.555 10.484 1 93.88 70 ASN A CA 1
ATOM 556 C C . ASN A 1 70 ? -8.203 14.047 10.711 1 93.88 70 ASN A C 1
ATOM 558 O O . ASN A 1 70 ? -7.602 14.625 11.617 1 93.88 70 ASN A O 1
ATOM 562 N N . ASN A 1 71 ? -8.875 14.68 9.883 1 94.62 71 ASN A N 1
ATOM 563 C CA . ASN A 1 71 ? -9.195 16.094 9.969 1 94.62 71 ASN A CA 1
ATOM 564 C C . ASN A 1 71 ? -7.941 16.969 9.945 1 94.62 71 ASN A C 1
ATOM 566 O O . ASN A 1 71 ? -7.816 17.906 10.727 1 94.62 71 ASN A O 1
ATOM 570 N N . LEU A 1 72 ? -7.066 16.625 9.125 1 96.56 72 LEU A N 1
ATOM 571 C CA . LEU A 1 72 ? -5.801 17.344 9.055 1 96.56 72 LEU A CA 1
ATOM 572 C C . LEU A 1 72 ? -5.656 18.047 7.707 1 96.56 72 LEU A C 1
ATOM 574 O O . LEU A 1 72 ? -4.633 18.672 7.438 1 96.56 72 LEU A O 1
ATOM 578 N N . ARG A 1 73 ? -6.625 17.891 6.887 1 95.62 73 ARG A N 1
ATOM 579 C CA . ARG A 1 73 ? -6.543 18.406 5.523 1 95.62 73 ARG A CA 1
ATOM 580 C C . ARG A 1 73 ? -6.426 19.938 5.527 1 95.62 73 ARG A C 1
ATOM 582 O O . ARG A 1 73 ? -5.812 20.516 4.629 1 95.62 73 ARG A O 1
ATOM 589 N N . ASP A 1 74 ? -7.012 20.609 6.5 1 94.56 74 ASP A N 1
ATOM 590 C CA . ASP A 1 74 ? -7.023 22.062 6.555 1 94.56 74 ASP A CA 1
ATOM 591 C C . ASP A 1 74 ? -5.711 22.609 7.117 1 94.56 74 ASP A C 1
ATOM 593 O O . ASP A 1 74 ? -5.43 23.797 7.012 1 94.56 74 ASP A O 1
ATOM 597 N N . TRP A 1 75 ? -4.961 21.844 7.645 1 95 75 TRP A N 1
ATOM 598 C CA . TRP A 1 75 ? -3.719 22.25 8.289 1 95 75 TRP A CA 1
ATOM 599 C C . TRP A 1 75 ? -2.51 21.875 7.445 1 95 75 TRP A C 1
ATOM 601 O O . TRP A 1 75 ? -1.524 22.609 7.387 1 95 75 TRP A O 1
ATOM 611 N N . LEU A 1 76 ? -2.547 20.75 6.816 1 96.94 76 LEU A N 1
ATOM 612 C CA . LEU A 1 76 ? -1.378 20.172 6.168 1 96.94 76 LEU A CA 1
ATOM 613 C C . LEU A 1 76 ? -1.606 20.016 4.668 1 96.94 76 LEU A C 1
ATOM 615 O O . LEU A 1 76 ? -2.709 19.672 4.234 1 96.94 76 LEU A O 1
ATOM 619 N N . ARG A 1 77 ? -0.62 20.172 3.926 1 96.94 77 ARG A N 1
ATOM 620 C CA . ARG A 1 77 ? -0.636 19.891 2.494 1 96.94 77 ARG A CA 1
ATOM 621 C C . ARG A 1 77 ? 0.471 18.922 2.117 1 96.94 77 ARG A C 1
ATOM 623 O O . ARG A 1 77 ? 1.464 18.781 2.836 1 96.94 77 ARG A O 1
ATOM 630 N N . VAL A 1 78 ? 0.278 18.219 1.032 1 97.88 78 VAL A N 1
ATOM 631 C CA . VAL A 1 78 ? 1.245 17.266 0.509 1 97.88 78 VAL A CA 1
ATOM 632 C C . VAL A 1 78 ? 2.098 17.922 -0.571 1 97.88 78 VAL A C 1
ATOM 634 O O . VAL A 1 78 ? 1.591 18.281 -1.635 1 97.88 78 VAL A O 1
ATOM 637 N N . VAL A 1 79 ? 3.324 18.031 -0.285 1 97.62 79 VAL A N 1
ATOM 638 C CA . VAL A 1 79 ? 4.207 18.75 -1.2 1 97.62 79 VAL A CA 1
ATOM 639 C C . VAL A 1 79 ? 5.258 17.797 -1.758 1 97.62 79 VAL A C 1
ATOM 641 O O . VAL A 1 79 ? 5.879 17.047 -1.008 1 97.62 79 VAL A O 1
ATOM 644 N N . ALA A 1 80 ? 5.406 17.859 -3.111 1 96.69 80 ALA A N 1
ATOM 645 C CA . ALA A 1 80 ? 6.484 17.094 -3.721 1 96.69 80 ALA A CA 1
ATOM 646 C C . ALA A 1 80 ? 7.844 17.719 -3.432 1 96.69 80 ALA A C 1
ATOM 648 O O . ALA A 1 80 ? 8.156 18.797 -3.932 1 96.69 80 ALA A O 1
ATOM 649 N N . SER A 1 81 ? 8.648 17.109 -2.639 1 95.38 81 SER A N 1
ATOM 650 C CA . SER A 1 81 ? 9.969 17.641 -2.309 1 95.38 81 SER A CA 1
ATOM 651 C C . SER A 1 81 ? 11.023 17.141 -3.293 1 95.38 81 SER A C 1
ATOM 653 O O . SER A 1 81 ? 11.977 17.875 -3.611 1 95.38 81 SER A O 1
ATOM 655 N N . THR A 1 82 ? 10.969 15.953 -3.689 1 95.25 82 THR A N 1
ATOM 656 C CA . THR A 1 82 ? 11.836 15.383 -4.719 1 95.25 82 THR A CA 1
ATOM 657 C C . THR A 1 82 ? 11.023 14.531 -5.688 1 95.25 82 THR A C 1
ATOM 659 O O . THR A 1 82 ? 9.797 14.461 -5.586 1 95.25 82 THR A O 1
ATOM 662 N N . LYS A 1 83 ? 11.641 13.945 -6.605 1 93.81 83 LYS A N 1
ATOM 663 C CA . LYS A 1 83 ? 10.984 13.07 -7.582 1 93.81 83 LYS A CA 1
ATOM 664 C C . LYS A 1 83 ? 10.359 11.859 -6.902 1 93.81 83 LYS A C 1
ATOM 666 O O . LYS A 1 83 ? 9.328 11.352 -7.355 1 93.81 83 LYS A O 1
ATOM 671 N N . GLU A 1 84 ? 10.898 11.461 -5.789 1 96.06 84 GLU A N 1
ATOM 672 C CA . GLU A 1 84 ? 10.445 10.219 -5.164 1 96.06 84 GLU A CA 1
ATOM 673 C C . GLU A 1 84 ? 9.906 10.477 -3.764 1 96.06 84 GLU A C 1
ATOM 675 O O . GLU A 1 84 ? 9.695 9.539 -2.992 1 96.06 84 GLU A O 1
ATOM 680 N N . GLN A 1 85 ? 9.695 11.805 -3.449 1 96.69 85 GLN A N 1
ATOM 681 C CA . GLN A 1 85 ? 9.328 12.062 -2.061 1 96.69 85 GLN A CA 1
ATOM 682 C C . GLN A 1 85 ? 8.266 13.156 -1.97 1 96.69 85 GLN A C 1
ATOM 684 O O . GLN A 1 85 ? 8.289 14.125 -2.732 1 96.69 85 GLN A O 1
ATOM 689 N N . TYR A 1 86 ? 7.398 12.938 -1.066 1 98.06 86 TYR A N 1
ATOM 690 C CA . TYR A 1 86 ? 6.496 13.977 -0.594 1 98.06 86 TYR A CA 1
ATOM 691 C C . TYR A 1 86 ? 6.855 14.406 0.823 1 98.06 86 TYR A C 1
ATOM 693 O O . TYR A 1 86 ? 7.531 13.68 1.549 1 98.06 86 TYR A O 1
ATOM 701 N N . GLU A 1 87 ? 6.379 15.578 1.104 1 97.81 87 GLU A N 1
ATOM 702 C CA . GLU A 1 87 ? 6.492 16.125 2.453 1 97.81 87 GLU A CA 1
ATOM 703 C C . GLU A 1 87 ? 5.176 16.75 2.908 1 97.81 87 GLU A C 1
ATOM 705 O O . GLU A 1 87 ? 4.504 17.438 2.131 1 97.81 87 GLU A O 1
ATOM 710 N N . LEU A 1 88 ? 4.891 16.484 4.07 1 97.5 88 LEU A N 1
ATOM 711 C CA . LEU A 1 88 ? 3.742 17.172 4.648 1 97.5 88 LEU A CA 1
ATOM 712 C C . LEU A 1 88 ? 4.152 18.531 5.223 1 97.5 88 LEU A C 1
ATOM 714 O O . LEU A 1 88 ? 5.043 18.609 6.074 1 97.5 88 LEU A O 1
ATOM 718 N N . ARG A 1 89 ? 3.471 19.562 4.738 1 96.25 89 ARG A N 1
ATOM 719 C CA . ARG A 1 89 ? 3.775 20.922 5.184 1 96.25 89 ARG A CA 1
ATOM 720 C C . ARG A 1 89 ? 2.516 21.641 5.641 1 96.25 89 ARG A C 1
ATOM 722 O O . ARG A 1 89 ? 1.436 21.438 5.086 1 96.25 89 ARG A O 1
ATOM 729 N N . TYR A 1 90 ? 2.725 22.484 6.566 1 96.62 90 TYR A N 1
ATOM 730 C CA . TYR A 1 90 ? 1.619 23.328 6.996 1 96.62 90 TYR A CA 1
ATOM 731 C C . TYR A 1 90 ? 1.26 24.344 5.922 1 96.62 90 TYR A C 1
ATOM 733 O O . TYR A 1 90 ? 2.129 24.797 5.168 1 96.62 90 TYR A O 1
ATOM 741 N N . PHE A 1 91 ? 0.049 24.641 5.789 1 93.31 91 PHE A N 1
ATOM 742 C CA . PHE A 1 91 ? -0.358 25.719 4.906 1 93.31 91 PHE A CA 1
ATOM 743 C C . PHE A 1 91 ? 0.258 27.047 5.352 1 93.31 91 PHE A C 1
ATOM 745 O O . PHE A 1 91 ? 0.411 27.297 6.547 1 93.31 91 PHE A O 1
ATOM 752 N N . GLN A 1 92 ? 1.042 27.672 4.516 1 74.62 92 GLN A N 1
ATOM 753 C CA . GLN A 1 92 ? 1.611 28.984 4.793 1 74.62 92 GLN A CA 1
ATOM 754 C C . GLN A 1 92 ? 0.517 30.031 4.973 1 74.62 92 GLN A C 1
ATOM 756 O O . GLN A 1 92 ? -0.395 30.125 4.148 1 74.62 92 GLN A O 1
ATOM 761 N N . ILE A 1 93 ? 0.035 30.359 5.98 1 62.12 93 ILE A N 1
ATOM 762 C CA . ILE A 1 93 ? -0.795 31.562 6.051 1 62.12 93 ILE A CA 1
ATOM 763 C C . ILE A 1 93 ? -0.134 32.688 5.27 1 62.12 93 ILE A C 1
ATOM 765 O O . ILE A 1 93 ? 0.994 32.562 4.793 1 62.12 93 ILE A O 1
ATOM 769 N N . ASN A 1 94 ? 0.152 34.062 6.008 1 49.69 94 ASN A N 1
ATOM 770 C CA . ASN A 1 94 ? 0.665 35.344 5.5 1 49.69 94 ASN A CA 1
ATOM 771 C C . ASN A 1 94 ? 2.119 35.219 5.055 1 49.69 94 ASN A C 1
ATOM 773 O O . ASN A 1 94 ? 3.037 35.375 5.859 1 49.69 94 ASN A O 1
ATOM 777 N N . GLN A 1 95 ? 2.555 34.312 4.391 1 46.03 95 GLN A N 1
ATOM 778 C CA . GLN A 1 95 ? 3.916 34.594 3.951 1 46.03 95 GLN A CA 1
ATOM 779 C C . GLN A 1 95 ? 4.016 36 3.365 1 46.03 95 GLN A C 1
ATOM 781 O O . GLN A 1 95 ? 4.445 36.188 2.223 1 46.03 95 GLN A O 1
ATOM 786 N N . ASP A 1 96 ? 3.15 36.938 3.369 1 41.53 96 ASP A N 1
ATOM 787 C CA . ASP A 1 96 ? 3.713 38.25 3.027 1 41.53 96 ASP A CA 1
ATOM 788 C C . ASP A 1 96 ? 4.988 38.531 3.824 1 41.53 96 ASP A C 1
ATOM 790 O O . ASP A 1 96 ? 5.969 39.031 3.281 1 41.53 96 ASP A O 1
ATOM 794 N N . GLU A 1 97 ? 4.898 38.75 5.266 1 40.5 97 GLU A N 1
ATOM 795 C CA . GLU A 1 97 ? 5.695 39.75 6.004 1 40.5 97 GLU A CA 1
ATOM 796 C C . GLU A 1 97 ? 7.074 39.188 6.348 1 40.5 97 GLU A C 1
ATOM 798 O O . GLU A 1 97 ? 7.867 39.844 7.023 1 40.5 97 GLU A O 1
ATOM 803 N N . GLU A 1 98 ? 7.434 37.906 6.48 1 40.97 98 GLU A N 1
ATOM 804 C CA . GLU A 1 98 ? 8.68 37.938 7.23 1 40.97 98 GLU A CA 1
ATOM 805 C C . GLU A 1 98 ? 9.828 38.469 6.379 1 40.97 98 GLU A C 1
ATOM 807 O O . GLU A 1 98 ? 11 38.312 6.742 1 40.97 98 GLU A O 1
ATOM 812 N N . GLU A 1 99 ? 9.742 38.625 5.027 1 40.91 99 GLU A N 1
ATOM 813 C CA . GLU A 1 99 ? 10.961 39.219 4.516 1 40.91 99 GLU A CA 1
ATOM 814 C C . GLU A 1 99 ? 11.211 40.594 5.152 1 40.91 99 GLU A C 1
ATOM 816 O O . GLU A 1 99 ? 11.039 41.625 4.5 1 40.91 99 GLU A O 1
ATOM 821 N N . GLU A 1 100 ? 10.688 40.938 6.344 1 36.19 100 GLU A N 1
ATOM 822 C CA . GLU A 1 100 ? 11 42.312 6.797 1 36.19 100 GLU A CA 1
ATOM 823 C C . GLU A 1 100 ? 12.516 42.531 6.871 1 36.19 100 GLU A C 1
ATOM 825 O O . GLU A 1 100 ? 13.031 43.5 6.324 1 36.19 100 GLU A O 1
ATOM 830 N N . GLU A 1 101 ? 13.227 42.25 7.984 1 36.62 101 GLU A N 1
ATOM 831 C CA . GLU A 1 101 ? 13.992 43.188 8.812 1 36.62 101 GLU A CA 1
ATOM 832 C C . GLU A 1 101 ? 15.461 43.219 8.391 1 36.62 101 GLU A C 1
ATOM 834 O O . GLU A 1 101 ? 16.172 44.188 8.695 1 36.62 101 GLU A O 1
ATOM 839 N N . ASP A 1 102 ? 16.172 42.094 7.984 1 37.84 102 ASP A N 1
ATOM 840 C CA . ASP A 1 102 ? 17.547 42.375 8.383 1 37.84 102 ASP A CA 1
ATOM 841 C C . ASP A 1 102 ? 18.234 43.281 7.379 1 37.84 102 ASP A C 1
ATOM 843 O O . ASP A 1 102 ? 18.906 42.844 6.461 1 37.84 102 ASP A O 1
ATOM 847 N N . GLU A 1 103 ? 17.578 44.031 6.434 1 36.72 103 GLU A N 1
ATOM 848 C CA . GLU A 1 103 ? 18.484 44.875 5.68 1 36.72 103 GLU A CA 1
ATOM 849 C C . GLU A 1 103 ? 19.234 45.844 6.605 1 36.72 103 GLU A C 1
ATOM 851 O O . GLU A 1 103 ? 18.656 46.812 7.094 1 36.72 103 GLU A O 1
ATOM 856 N N . ASP A 1 104 ? 19.891 45.406 7.738 1 30.58 104 ASP A N 1
ATOM 857 C CA . ASP A 1 104 ? 20.922 46.344 8.172 1 30.58 104 ASP A CA 1
ATOM 858 C C . ASP A 1 104 ? 22.062 46.406 7.156 1 30.58 104 ASP A C 1
ATOM 860 O O . ASP A 1 104 ? 22.391 45.406 6.516 1 30.58 104 ASP A O 1
ATOM 864 N N . MET B 1 1 ? 29.484 -13.094 -41.656 1 31.08 1 MET B N 1
ATOM 865 C CA . MET B 1 1 ? 29.734 -12.531 -40.312 1 31.08 1 MET B CA 1
ATOM 866 C C . MET B 1 1 ? 28.5 -12.594 -39.438 1 31.08 1 MET B C 1
ATOM 868 O O . MET B 1 1 ? 27.438 -12.078 -39.812 1 31.08 1 MET B O 1
ATOM 872 N N . ALA B 1 2 ? 28.25 -13.555 -38.531 1 35.12 2 ALA B N 1
ATOM 873 C CA . ALA B 1 2 ? 26.969 -13.992 -37.969 1 35.12 2 ALA B CA 1
ATOM 874 C C . ALA B 1 2 ? 26.406 -12.922 -37.031 1 35.12 2 ALA B C 1
ATOM 876 O O . ALA B 1 2 ? 27.141 -12.312 -36.25 1 35.12 2 ALA B O 1
ATOM 877 N N . ALA B 1 3 ? 25.281 -12.242 -37.219 1 39.69 3 ALA B N 1
ATOM 878 C CA . ALA B 1 3 ? 24.609 -11.18 -36.469 1 39.69 3 ALA B CA 1
ATOM 879 C C . ALA B 1 3 ? 24.547 -11.508 -35 1 39.69 3 ALA B C 1
ATOM 881 O O . ALA B 1 3 ? 24.156 -12.609 -34.594 1 39.69 3 ALA B O 1
ATOM 882 N N . LYS B 1 4 ? 25.469 -10.984 -34.156 1 37.53 4 LYS B N 1
ATOM 883 C CA . LYS B 1 4 ? 25.594 -11.156 -32.688 1 37.53 4 LYS B CA 1
ATOM 884 C C . LYS B 1 4 ? 24.234 -11.094 -32.031 1 37.53 4 LYS B C 1
ATOM 886 O O . LYS B 1 4 ? 23.484 -10.125 -32.188 1 37.53 4 LYS B O 1
ATOM 891 N N . ALA B 1 5 ? 23.453 -12.055 -31.797 1 35.38 5 ALA B N 1
ATOM 892 C CA . ALA B 1 5 ? 22.156 -12.289 -31.156 1 35.38 5 ALA B CA 1
ATOM 893 C C . ALA B 1 5 ? 22.016 -11.469 -29.875 1 35.38 5 ALA B C 1
ATOM 895 O O . ALA B 1 5 ? 22.859 -11.57 -28.969 1 35.38 5 ALA B O 1
ATOM 896 N N . GLY B 1 6 ? 21.734 -10.219 -29.859 1 38.5 6 GLY B N 1
ATOM 897 C CA . GLY B 1 6 ? 21.641 -9.227 -28.797 1 38.5 6 GLY B CA 1
ATOM 898 C C . GLY B 1 6 ? 21 -9.766 -27.531 1 38.5 6 GLY B C 1
ATOM 899 O O . GLY B 1 6 ? 20.016 -10.508 -27.594 1 38.5 6 GLY B O 1
ATOM 900 N N . THR B 1 7 ? 21.844 -10.078 -26.484 1 37.88 7 THR B N 1
ATOM 901 C CA . THR B 1 7 ? 21.531 -10.547 -25.141 1 37.88 7 THR B CA 1
ATOM 902 C C . THR B 1 7 ? 20.25 -9.906 -24.609 1 37.88 7 THR B C 1
ATOM 904 O O . THR B 1 7 ? 20.094 -8.688 -24.688 1 37.88 7 THR B O 1
ATOM 907 N N . LYS B 1 8 ? 19.109 -10.32 -24.859 1 39.59 8 LYS B N 1
ATOM 908 C CA . LYS B 1 8 ? 17.891 -9.914 -24.188 1 39.59 8 LYS B CA 1
ATOM 909 C C . LYS B 1 8 ? 18.141 -9.578 -22.719 1 39.59 8 LYS B C 1
ATOM 911 O O . LYS B 1 8 ? 18.516 -10.453 -21.938 1 39.59 8 LYS B O 1
ATOM 916 N N . GLY B 1 9 ? 18.906 -8.539 -22.547 1 39.34 9 GLY B N 1
ATOM 917 C CA . GLY B 1 9 ? 19.375 -8.07 -21.25 1 39.34 9 GLY B CA 1
ATOM 918 C C . GLY B 1 9 ? 18.375 -8.273 -20.141 1 39.34 9 GLY B C 1
ATOM 919 O O . GLY B 1 9 ? 17.156 -8.25 -20.375 1 39.34 9 GLY B O 1
ATOM 920 N N . LYS B 1 10 ? 18.672 -9.078 -19.188 1 43.97 10 LYS B N 1
ATOM 921 C CA . LYS B 1 10 ? 17.906 -9.266 -17.953 1 43.97 10 LYS B CA 1
ATOM 922 C C . LYS B 1 10 ? 17.234 -7.969 -17.516 1 43.97 10 LYS B C 1
ATOM 924 O O . LYS B 1 10 ? 17.875 -6.926 -17.406 1 43.97 10 LYS B O 1
ATOM 929 N N 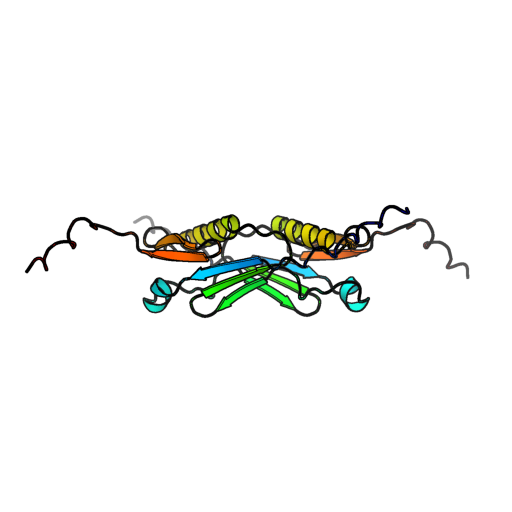. LYS B 1 11 ? 16.094 -7.703 -17.906 1 47.5 11 LYS B N 1
ATOM 930 C CA . LYS B 1 11 ? 15.344 -6.531 -17.469 1 47.5 11 LYS B CA 1
ATOM 931 C C . LYS B 1 11 ? 15.656 -6.191 -16.016 1 47.5 11 LYS B C 1
ATOM 933 O O . LYS B 1 11 ? 15.578 -7.055 -15.141 1 47.5 11 LYS B O 1
ATOM 938 N N . LYS B 1 12 ? 16.516 -5.348 -15.797 1 47.97 12 LYS B N 1
ATOM 939 C CA . LYS B 1 12 ? 16.984 -4.844 -14.508 1 47.97 12 LYS B CA 1
ATOM 940 C C . LYS B 1 12 ? 15.805 -4.645 -13.547 1 47.97 12 LYS B C 1
ATOM 942 O O . LYS B 1 12 ? 14.719 -4.238 -13.969 1 47.97 12 LYS B O 1
ATOM 947 N N . LYS B 1 13 ? 15.844 -5.484 -12.453 1 61.44 13 LYS B N 1
ATOM 948 C CA . LYS B 1 13 ? 14.938 -5.441 -11.312 1 61.44 13 LYS B CA 1
ATOM 949 C C . LYS B 1 13 ? 14.695 -4.004 -10.859 1 61.44 13 LYS B C 1
ATOM 951 O O . LYS B 1 13 ? 15.625 -3.307 -10.461 1 61.44 13 LYS B O 1
ATOM 956 N N . MET B 1 14 ? 13.75 -3.301 -11.492 1 68.44 14 MET B N 1
ATOM 957 C CA . MET B 1 14 ? 13.445 -1.934 -11.078 1 68.44 14 MET B CA 1
ATOM 958 C C . MET B 1 14 ? 12.844 -1.912 -9.68 1 68.44 14 MET B C 1
ATOM 960 O O . MET B 1 14 ? 12.062 -2.797 -9.32 1 68.44 14 MET B O 1
ATOM 964 N N . LEU B 1 15 ? 13.609 -1.318 -8.734 1 84.62 15 LEU B N 1
ATOM 965 C CA . LEU B 1 15 ? 13.086 -1.074 -7.398 1 84.62 15 LEU B CA 1
ATOM 966 C C . LEU B 1 15 ? 12.648 0.38 -7.242 1 84.62 15 LEU B C 1
ATOM 968 O O . LEU B 1 15 ? 13.461 1.294 -7.391 1 84.62 15 LEU B O 1
ATOM 972 N N . LEU B 1 16 ? 11.344 0.515 -7.156 1 90.06 16 LEU B N 1
ATOM 973 C CA . LEU B 1 16 ? 10.797 1.843 -6.906 1 90.06 16 LEU B CA 1
ATOM 974 C C . LEU B 1 16 ? 10.719 2.127 -5.41 1 90.06 16 LEU B C 1
ATOM 976 O O . LEU B 1 16 ? 10.383 1.238 -4.621 1 90.06 16 LEU B O 1
ATOM 980 N N . LYS B 1 17 ? 11.078 3.34 -5.035 1 94.75 17 LYS B N 1
ATOM 981 C CA . LYS B 1 17 ? 11 3.791 -3.648 1 94.75 17 LYS B CA 1
ATOM 982 C C . LYS B 1 17 ? 10.391 5.188 -3.557 1 94.75 17 LYS B C 1
ATOM 984 O O . LYS B 1 17 ? 10.859 6.117 -4.219 1 94.75 17 LYS B O 1
ATOM 989 N N . PHE B 1 18 ? 9.328 5.301 -2.91 1 96.62 18 PHE B N 1
ATOM 990 C CA . PHE B 1 18 ? 8.695 6.582 -2.619 1 96.62 18 PHE B CA 1
ATOM 991 C C . PHE B 1 18 ? 8.555 6.789 -1.116 1 96.62 18 PHE B C 1
ATOM 993 O O . PHE B 1 18 ? 8.461 5.82 -0.357 1 96.62 18 PHE B O 1
ATOM 1000 N N . THR B 1 19 ? 8.492 8.078 -0.665 1 97.19 19 THR B N 1
ATOM 1001 C CA . THR B 1 19 ? 8.367 8.328 0.767 1 97.19 19 THR B CA 1
ATOM 1002 C C . THR B 1 19 ? 7.504 9.555 1.029 1 97.19 19 THR B C 1
ATOM 1004 O O . THR B 1 19 ? 7.352 10.414 0.154 1 97.19 19 THR B O 1
ATOM 1007 N N . ILE B 1 20 ? 6.977 9.547 2.146 1 97.44 20 ILE B N 1
ATOM 1008 C CA . ILE B 1 20 ? 6.305 10.719 2.709 1 97.44 20 ILE B CA 1
ATOM 1009 C C . ILE B 1 20 ? 6.996 11.133 4.008 1 97.44 20 ILE B C 1
ATOM 1011 O O . ILE B 1 20 ? 7.078 10.344 4.953 1 97.44 20 ILE B O 1
ATOM 1015 N N . ASP B 1 21 ? 7.473 12.281 3.975 1 97.88 21 ASP B N 1
ATOM 1016 C CA . ASP B 1 21 ? 8.07 12.836 5.184 1 97.88 21 ASP B CA 1
ATOM 1017 C C . ASP B 1 21 ? 7.016 13.508 6.059 1 97.88 21 ASP B C 1
ATOM 1019 O O . ASP B 1 21 ? 6.465 14.539 5.691 1 97.88 21 ASP B O 1
ATOM 1023 N N . CYS B 1 22 ? 6.855 12.961 7.184 1 97.44 22 CYS B N 1
ATOM 1024 C CA . CYS B 1 22 ? 5.836 13.445 8.109 1 97.44 22 CYS B CA 1
ATOM 1025 C C . CYS B 1 22 ? 6.469 14.039 9.359 1 97.44 22 CYS B C 1
ATOM 1027 O O . CYS B 1 22 ? 5.816 14.148 10.398 1 97.44 22 CYS B O 1
ATOM 1029 N N . THR B 1 23 ? 7.621 14.32 9.312 1 96.69 23 THR B N 1
ATOM 1030 C CA . THR B 1 23 ? 8.422 14.688 10.484 1 96.69 23 THR B CA 1
ATOM 1031 C C . THR B 1 23 ? 7.758 15.836 11.242 1 96.69 23 THR B C 1
ATOM 1033 O O . THR B 1 23 ? 7.527 15.734 12.453 1 96.69 23 THR B O 1
ATOM 1036 N N . HIS B 1 24 ? 7.371 16.922 10.656 1 95 24 HIS B N 1
ATOM 1037 C CA . HIS B 1 24 ? 6.891 18.141 11.32 1 95 24 HIS B CA 1
ATOM 1038 C C . HIS B 1 24 ? 5.559 17.891 12.016 1 95 24 HIS B C 1
ATOM 1040 O O . HIS B 1 24 ? 5.449 18.078 13.234 1 95 24 HIS B O 1
ATOM 1046 N N . PRO B 1 25 ? 4.586 17.391 11.344 1 96.44 25 PRO B N 1
ATOM 1047 C CA . PRO B 1 25 ? 3.307 17.172 12.023 1 96.44 25 PRO B CA 1
ATOM 1048 C C . PRO B 1 25 ? 3.389 16.109 13.109 1 96.44 25 PRO B C 1
ATOM 1050 O O . PRO B 1 25 ? 2.629 16.141 14.078 1 96.44 25 PRO B O 1
ATOM 1053 N N . VAL B 1 26 ? 4.277 15.133 12.984 1 96.5 26 VAL B N 1
ATOM 1054 C CA . VAL B 1 26 ? 4.422 14.094 14 1 96.5 26 VAL B CA 1
ATOM 1055 C C . VAL B 1 26 ? 5.09 14.672 15.242 1 96.5 26 VAL B C 1
ATOM 1057 O O . VAL B 1 26 ? 4.656 14.414 16.359 1 96.5 26 VAL B O 1
ATOM 1060 N N . GLU B 1 27 ? 6.125 15.406 15.062 1 95.5 27 GLU B N 1
ATOM 1061 C CA . GLU B 1 27 ? 6.82 16.031 16.188 1 95.5 27 GLU B CA 1
ATOM 1062 C C . GLU B 1 27 ? 5.91 17.016 16.922 1 95.5 27 GLU B C 1
ATOM 1064 O O . GLU B 1 27 ? 6.02 17.188 18.141 1 95.5 27 GLU B O 1
ATOM 1069 N N . ASP B 1 28 ? 5.02 17.672 16.219 1 95.69 28 ASP B N 1
ATOM 1070 C CA . ASP B 1 28 ? 4.082 18.641 16.797 1 95.69 28 ASP B CA 1
ATOM 1071 C C . ASP B 1 28 ? 2.924 17.922 17.484 1 95.69 28 ASP B C 1
ATOM 1073 O O . ASP B 1 28 ? 2.084 18.547 18.125 1 95.69 28 ASP B O 1
ATOM 1077 N N . GLY B 1 29 ? 2.809 16.641 17.25 1 94.94 29 GLY B N 1
ATOM 1078 C CA . GLY B 1 29 ? 1.844 15.844 17.969 1 94.94 29 GLY B CA 1
ATOM 1079 C C . GLY B 1 29 ? 0.468 15.836 17.328 1 94.94 29 GLY B C 1
ATOM 1080 O O . GLY B 1 29 ? -0.5 15.367 17.938 1 94.94 29 GLY B O 1
ATOM 1081 N N . ILE B 1 30 ? 0.337 16.312 16.078 1 94.94 30 ILE B N 1
ATOM 1082 C CA . ILE B 1 30 ? -0.999 16.406 15.5 1 94.94 30 ILE B CA 1
ATOM 1083 C C . ILE B 1 30 ? -1.246 15.211 14.586 1 94.94 30 ILE B C 1
ATOM 1085 O O . ILE B 1 30 ? -2.379 14.969 14.164 1 94.94 30 ILE B O 1
ATOM 1089 N N . MET B 1 31 ? -0.178 14.5 14.25 1 94.19 31 MET B N 1
ATOM 1090 C CA . MET B 1 31 ? -0.297 13.359 13.344 1 94.19 31 MET B CA 1
ATOM 1091 C C . MET B 1 31 ? 0.3 12.102 13.969 1 94.19 31 MET B C 1
ATOM 1093 O O . MET B 1 31 ? 1.297 12.18 14.688 1 94.19 31 MET B O 1
ATOM 1097 N N . ASP B 1 32 ? -0.384 11.023 13.68 1 93 32 ASP B N 1
ATOM 1098 C CA . ASP B 1 32 ? 0.146 9.695 13.969 1 93 32 ASP B CA 1
ATOM 1099 C C . ASP B 1 32 ? 0.303 8.883 12.688 1 93 32 ASP B C 1
ATOM 1101 O O . ASP B 1 32 ? -0.677 8.359 12.148 1 93 32 ASP B O 1
ATOM 1105 N N . ALA B 1 33 ? 1.516 8.75 12.289 1 90.12 33 ALA B N 1
ATOM 1106 C CA . ALA B 1 33 ? 1.79 8.094 11.008 1 90.12 33 ALA B CA 1
ATOM 1107 C C . ALA B 1 33 ? 1.544 6.59 11.102 1 90.12 33 ALA B C 1
ATOM 1109 O O . ALA B 1 33 ? 1.452 5.906 10.078 1 90.12 33 ALA B O 1
ATOM 1110 N N . SER B 1 34 ? 1.429 6.082 12.289 1 88.62 34 SER B N 1
ATOM 1111 C CA . SER B 1 34 ? 1.268 4.645 12.5 1 88.62 34 SER B CA 1
ATOM 1112 C C . SER B 1 34 ? -0.114 4.176 12.055 1 88.62 34 SER B C 1
ATOM 1114 O O . SER B 1 34 ? -0.349 2.973 11.914 1 88.62 34 SER B O 1
ATOM 1116 N N . ASN B 1 35 ? -0.976 5.043 11.805 1 88.69 35 ASN B N 1
ATOM 1117 C CA . ASN B 1 35 ? -2.328 4.656 11.414 1 88.69 35 ASN B CA 1
ATOM 1118 C C . ASN B 1 35 ? -2.539 4.781 9.906 1 88.69 35 ASN B C 1
ATOM 1120 O O . ASN B 1 35 ? -3.662 4.645 9.422 1 88.69 35 ASN B O 1
ATOM 1124 N N . PHE B 1 36 ? -1.502 5.027 9.266 1 94.19 36 PHE B N 1
ATOM 1125 C CA . PHE B 1 36 ? -1.568 5.027 7.805 1 94.19 36 PHE B CA 1
ATOM 1126 C C . PHE B 1 36 ? -1.765 3.615 7.273 1 94.19 36 PHE B C 1
ATOM 1128 O O . PHE B 1 36 ? -1.625 2.641 8.016 1 94.19 36 PHE B O 1
ATOM 1135 N N . VAL B 1 37 ? -2.123 3.488 6.02 1 94.12 37 VAL B N 1
ATOM 1136 C CA . VAL B 1 37 ? -2.303 2.18 5.398 1 94.12 37 VAL B CA 1
ATOM 1137 C C . VAL B 1 37 ? -0.979 1.418 5.41 1 94.12 37 VAL B C 1
ATOM 1139 O O . VAL B 1 37 ? 0.08 1.997 5.156 1 94.12 37 VAL B O 1
ATOM 1142 N N . SER B 1 38 ? -1.037 0.229 5.676 1 94.94 38 SER B N 1
ATOM 1143 C CA . SER B 1 38 ? 0.149 -0.62 5.645 1 94.94 38 SER B CA 1
ATOM 1144 C C . SER B 1 38 ? -0.071 -1.849 4.77 1 94.94 38 SER B C 1
ATOM 1146 O O . SER B 1 38 ? -1.187 -2.369 4.691 1 94.94 38 SER B O 1
ATOM 1148 N N . ILE B 1 39 ? 0.827 -2.186 4.102 1 95.19 39 ILE B N 1
ATOM 1149 C CA . ILE B 1 39 ? 0.911 -3.457 3.395 1 95.19 39 ILE B CA 1
ATOM 1150 C C . ILE B 1 39 ? 2.09 -4.27 3.93 1 95.19 39 ILE B C 1
ATOM 1152 O O . ILE B 1 39 ? 3.248 -3.889 3.742 1 95.19 39 ILE B O 1
ATOM 1156 N N . GLU B 1 40 ? 1.756 -5.324 4.516 1 93.81 40 GLU B N 1
ATOM 1157 C CA . GLU B 1 40 ? 2.762 -6.148 5.18 1 93.81 40 GLU B CA 1
ATOM 1158 C C . GLU B 1 40 ? 2.904 -7.508 4.5 1 93.81 40 GLU B C 1
ATOM 1160 O O . GLU B 1 40 ? 1.911 -8.102 4.078 1 93.81 40 GLU B O 1
ATOM 1165 N N . ARG B 1 41 ? 4.121 -7.922 4.453 1 92.44 41 ARG B N 1
ATOM 1166 C CA . ARG B 1 41 ? 4.484 -9.203 3.867 1 92.44 41 ARG B CA 1
ATOM 1167 C C . ARG B 1 41 ? 4.898 -10.203 4.945 1 92.44 41 ARG B C 1
ATOM 1169 O O . ARG B 1 41 ? 5.879 -9.984 5.66 1 92.44 41 ARG B O 1
ATOM 1176 N N . ASN B 1 42 ? 4.102 -11.211 5.039 1 89.5 42 ASN B N 1
ATOM 1177 C CA . ASN B 1 42 ? 4.41 -12.25 6.016 1 89.5 42 ASN B CA 1
ATOM 1178 C C . ASN B 1 42 ? 4.633 -13.602 5.344 1 89.5 42 ASN B C 1
ATOM 1180 O O . ASN B 1 42 ? 3.682 -14.359 5.125 1 89.5 42 ASN B O 1
ATOM 1184 N N . LYS B 1 43 ? 5.789 -14.156 5.172 1 87.31 43 LYS B N 1
ATOM 1185 C CA . LYS B 1 43 ? 6.23 -15.406 4.555 1 87.31 43 LYS B CA 1
ATOM 1186 C C . LYS B 1 43 ? 5.324 -15.789 3.389 1 87.31 43 LYS B C 1
ATOM 1188 O O . LYS B 1 43 ? 5.715 -15.672 2.227 1 87.31 43 LYS B O 1
ATOM 1193 N N . SER B 1 44 ? 3.951 -16.188 3.742 1 93.25 44 SER B N 1
ATOM 1194 C CA . SER B 1 44 ? 3.102 -16.656 2.652 1 93.25 44 SER B CA 1
ATOM 1195 C C . SER B 1 44 ? 1.801 -15.875 2.586 1 93.25 44 SER B C 1
ATOM 1197 O O . SER B 1 44 ? 0.815 -16.328 2.006 1 93.25 44 SER B O 1
ATOM 1199 N N . LYS B 1 45 ? 1.845 -14.734 3.252 1 95.62 45 LYS B N 1
ATOM 1200 C CA . LYS B 1 45 ? 0.629 -13.93 3.291 1 95.62 45 LYS B CA 1
ATOM 1201 C C . LYS B 1 45 ? 0.951 -12.445 3.145 1 95.62 45 LYS B C 1
ATOM 1203 O O . LYS B 1 45 ? 1.928 -11.953 3.717 1 95.62 45 LYS B O 1
ATOM 1208 N N . ILE B 1 46 ? 0.142 -11.828 2.383 1 96.62 46 ILE B N 1
ATOM 1209 C CA . ILE B 1 46 ? 0.207 -10.375 2.271 1 96.62 46 ILE B CA 1
ATOM 1210 C C . ILE B 1 46 ? -1.044 -9.758 2.889 1 96.62 46 ILE B C 1
ATOM 1212 O O . ILE B 1 46 ? -2.164 -10.18 2.59 1 96.62 46 ILE B O 1
ATOM 1216 N N . SER B 1 47 ? -0.825 -8.797 3.713 1 96.38 47 SER B N 1
ATOM 1217 C CA . SER B 1 47 ? -1.959 -8.195 4.406 1 96.38 47 SER B CA 1
ATOM 1218 C C . SER B 1 47 ? -1.961 -6.68 4.246 1 96.38 47 SER B C 1
ATOM 1220 O O . SER B 1 47 ? -0.904 -6.047 4.277 1 96.38 47 SER B O 1
ATOM 1222 N N . VAL B 1 48 ? -3.072 -6.184 4.117 1 95.25 48 VAL B N 1
ATOM 1223 C CA . VAL B 1 48 ? -3.299 -4.746 4.086 1 95.25 48 VAL B CA 1
ATOM 1224 C C . VAL B 1 48 ? -4.145 -4.328 5.285 1 95.25 48 VAL B C 1
ATOM 1226 O O . VAL B 1 48 ? -5.176 -4.941 5.574 1 95.25 48 VAL B O 1
ATOM 1229 N N . GLN B 1 49 ? -3.688 -3.383 6.008 1 95 49 GLN B N 1
ATOM 1230 C CA . GLN B 1 49 ? -4.441 -2.762 7.09 1 95 49 GLN B CA 1
ATOM 1231 C C . GLN B 1 49 ? -4.594 -1.26 6.863 1 95 49 GLN B C 1
ATOM 1233 O O . GLN B 1 49 ? -3.602 -0.552 6.672 1 95 49 GLN B O 1
ATOM 1238 N N . SER B 1 50 ? -5.855 -0.833 6.98 1 93.12 50 SER B N 1
ATOM 1239 C CA . SER B 1 50 ? -6.062 0.578 6.668 1 93.12 50 SER B CA 1
ATOM 1240 C C . SER B 1 50 ? -7.238 1.148 7.453 1 93.12 50 SER B C 1
ATOM 1242 O O . SER B 1 50 ? -8.273 0.491 7.602 1 93.12 50 SER B O 1
ATOM 1244 N N . GLU B 1 51 ? -7.059 2.332 7.891 1 90.19 51 GLU B N 1
ATOM 1245 C CA . GLU B 1 51 ? -8.164 3.08 8.484 1 90.19 51 GLU B CA 1
ATOM 1246 C C . GLU B 1 51 ? -8.781 4.039 7.469 1 90.19 51 GLU B C 1
ATOM 1248 O O . GLU B 1 51 ? -9.75 4.738 7.781 1 90.19 51 GLU B O 1
ATOM 1253 N N . ILE B 1 52 ? -8.172 4.133 6.363 1 88.38 52 ILE B N 1
ATOM 1254 C CA . ILE B 1 52 ? -8.695 4.945 5.27 1 88.38 52 ILE B CA 1
ATOM 1255 C C . ILE B 1 52 ? -9.234 4.039 4.168 1 88.38 52 ILE B C 1
ATOM 1257 O O . ILE B 1 52 ? -8.93 2.844 4.133 1 88.38 52 ILE B O 1
ATOM 1261 N N . PRO B 1 53 ? -10 4.566 3.369 1 86.31 53 PRO B N 1
ATOM 1262 C CA . PRO B 1 53 ? -10.523 3.742 2.279 1 86.31 53 PRO B CA 1
ATOM 1263 C C . PRO B 1 53 ? -9.422 3.1 1.438 1 86.31 53 PRO B C 1
ATOM 1265 O O . PRO B 1 53 ? -8.453 3.766 1.072 1 86.31 53 PRO B O 1
ATOM 1268 N N . PHE B 1 54 ? -9.539 1.918 1.258 1 90.44 54 PHE B N 1
ATOM 1269 C CA . PHE B 1 54 ? -8.695 1.08 0.417 1 90.44 54 PHE B CA 1
ATOM 1270 C C . PHE B 1 54 ? -9.508 -0.026 -0.242 1 90.44 54 PHE B C 1
ATOM 1272 O O . PHE B 1 54 ? -10.219 -0.771 0.438 1 90.44 54 PHE B O 1
ATOM 1279 N N . SER B 1 55 ? -9.422 -0.092 -1.47 1 88.88 55 SER B N 1
ATOM 1280 C CA . SER B 1 55 ? -10.242 -1.052 -2.203 1 88.88 55 SER B CA 1
ATOM 1281 C C . SER B 1 55 ? -9.555 -2.406 -2.303 1 88.88 55 SER B C 1
ATOM 1283 O O . SER B 1 55 ? -8.375 -2.482 -2.66 1 88.88 55 SER B O 1
ATOM 1285 N N . LYS B 1 56 ? -10.266 -3.383 -2.084 1 93.69 56 LYS B N 1
ATOM 1286 C CA . LYS B 1 56 ? -9.773 -4.746 -2.246 1 93.69 56 LYS B CA 1
ATOM 1287 C C . LYS B 1 56 ? -9.375 -5.016 -3.695 1 93.69 56 LYS B C 1
ATOM 1289 O O . LYS B 1 56 ? -8.391 -5.719 -3.953 1 93.69 56 LYS B O 1
ATOM 1294 N N . ARG B 1 57 ? -10.125 -4.34 -4.57 1 94.12 57 ARG B N 1
ATOM 1295 C CA . ARG B 1 57 ? -9.836 -4.52 -5.988 1 94.12 57 ARG B CA 1
ATOM 1296 C C . ARG B 1 57 ? -8.461 -3.971 -6.344 1 94.12 57 ARG B C 1
ATOM 1298 O O . ARG B 1 57 ? -7.801 -4.469 -7.258 1 94.12 57 ARG B O 1
ATOM 1305 N N . TYR B 1 58 ? -8.016 -3.055 -5.676 1 92.94 58 TYR B N 1
ATOM 1306 C CA . TYR B 1 58 ? -6.68 -2.52 -5.902 1 92.94 58 TYR B CA 1
ATOM 1307 C C . TYR B 1 58 ? -5.613 -3.529 -5.504 1 92.94 58 TYR B C 1
ATOM 1309 O O . TYR B 1 58 ? -4.582 -3.652 -6.172 1 92.94 58 TYR B O 1
ATOM 1317 N N . LEU B 1 59 ? -5.891 -4.172 -4.477 1 94.94 59 LEU B N 1
ATOM 1318 C CA . LEU B 1 59 ? -4.98 -5.234 -4.07 1 94.94 59 LEU B CA 1
ATOM 1319 C C . LEU B 1 59 ? -4.895 -6.316 -5.141 1 94.94 59 LEU B C 1
ATOM 1321 O O . LEU B 1 59 ? -3.812 -6.84 -5.414 1 94.94 59 LEU B O 1
ATOM 1325 N N . LYS B 1 60 ? -5.984 -6.637 -5.762 1 96.06 60 LYS B N 1
ATOM 1326 C CA . LYS B 1 60 ? -6 -7.59 -6.871 1 96.06 60 LYS B CA 1
ATOM 1327 C C . LYS B 1 60 ? -5.152 -7.09 -8.039 1 96.06 60 LYS B C 1
ATOM 1329 O O . LYS B 1 60 ? -4.367 -7.848 -8.609 1 96.06 60 LYS B O 1
ATOM 1334 N N . TYR B 1 61 ? -5.336 -5.816 -8.258 1 95.12 61 TYR B N 1
ATOM 1335 C CA . TYR B 1 61 ? -4.57 -5.195 -9.336 1 95.12 61 TYR B CA 1
ATOM 1336 C C . TYR B 1 61 ? -3.074 -5.293 -9.062 1 95.12 61 TYR B C 1
ATOM 1338 O O . TYR B 1 61 ? -2.307 -5.707 -9.938 1 95.12 61 TYR B O 1
ATOM 1346 N N . LEU B 1 62 ? -2.666 -4.879 -7.945 1 95 62 LEU B N 1
ATOM 1347 C CA . LEU B 1 62 ? -1.256 -4.953 -7.574 1 95 62 LEU B CA 1
ATOM 1348 C C . LEU B 1 62 ? -0.738 -6.383 -7.691 1 95 62 LEU B C 1
ATOM 1350 O O . LEU B 1 62 ? 0.385 -6.605 -8.148 1 95 62 LEU B O 1
ATOM 1354 N N . THR B 1 63 ? -1.513 -7.379 -7.293 1 97.06 63 THR B N 1
ATOM 1355 C CA . THR B 1 63 ? -1.133 -8.789 -7.355 1 97.06 63 THR B CA 1
ATOM 1356 C C . THR B 1 63 ? -0.938 -9.234 -8.797 1 97.06 63 THR B C 1
ATOM 1358 O O . THR B 1 63 ? 0.03 -9.93 -9.117 1 97.06 63 THR B O 1
ATOM 1361 N N . LYS B 1 64 ? -1.867 -8.812 -9.633 1 96.88 64 LYS B N 1
ATOM 1362 C CA . LYS B 1 64 ? -1.765 -9.156 -11.047 1 96.88 64 LYS B CA 1
ATOM 1363 C C . LYS B 1 64 ? -0.496 -8.578 -11.664 1 96.88 64 LYS B C 1
ATOM 1365 O O . LYS B 1 64 ? 0.182 -9.242 -12.453 1 96.88 64 LYS B O 1
ATOM 1370 N N . LYS B 1 65 ? -0.201 -7.387 -11.32 1 95 65 LYS B N 1
ATOM 1371 C CA . LYS B 1 65 ? 1.032 -6.77 -11.797 1 95 65 LYS B CA 1
ATOM 1372 C C . LYS B 1 65 ? 2.258 -7.531 -11.305 1 95 65 LYS B C 1
ATOM 1374 O O . LYS B 1 65 ? 3.221 -7.723 -12.047 1 95 65 LYS B O 1
ATOM 1379 N N . TYR B 1 66 ? 2.18 -7.93 -10.102 1 95.81 66 TYR B N 1
ATOM 1380 C CA . TYR B 1 66 ? 3.258 -8.719 -9.523 1 95.81 66 TYR B CA 1
ATOM 1381 C C . TYR B 1 66 ? 3.443 -10.031 -10.273 1 95.81 66 TYR B C 1
ATOM 1383 O O . TYR B 1 66 ? 4.566 -10.406 -10.609 1 95.81 66 TYR B O 1
ATOM 1391 N N . LEU B 1 67 ? 2.355 -10.711 -10.516 1 96.62 67 LEU B N 1
ATOM 1392 C CA . LEU B 1 67 ? 2.416 -11.984 -11.234 1 96.62 67 LEU B CA 1
ATOM 1393 C C . LEU B 1 67 ? 2.986 -11.797 -12.633 1 96.62 67 LEU B C 1
ATOM 1395 O O . LEU B 1 67 ? 3.801 -12.602 -13.094 1 96.62 67 LEU B O 1
ATOM 1399 N N . LYS B 1 68 ? 2.57 -10.789 -13.25 1 94.81 68 LYS B N 1
ATOM 1400 C CA . LYS B 1 68 ? 3.072 -10.484 -14.586 1 94.81 68 LYS B CA 1
ATOM 1401 C C . LYS B 1 68 ? 4.578 -10.227 -14.562 1 94.81 68 LYS B C 1
ATOM 1403 O O . LYS B 1 68 ? 5.324 -10.797 -15.359 1 94.81 68 LYS B O 1
ATOM 1408 N N . LYS B 1 69 ? 4.992 -9.445 -13.68 1 92.44 69 LYS B N 1
ATOM 1409 C CA . LYS B 1 69 ? 6.41 -9.102 -13.57 1 92.44 69 LYS B CA 1
ATOM 1410 C C . LYS B 1 69 ? 7.258 -10.336 -13.289 1 92.44 69 LYS B C 1
ATOM 1412 O O . LYS B 1 69 ? 8.391 -10.438 -13.766 1 92.44 69 LYS B O 1
ATOM 1417 N N . ASN B 1 70 ? 6.707 -11.195 -12.531 1 93.88 70 ASN B N 1
ATOM 1418 C CA . ASN B 1 70 ? 7.461 -12.375 -12.117 1 93.88 70 ASN B CA 1
ATOM 1419 C C . ASN B 1 70 ? 7.156 -13.57 -13.008 1 93.88 70 ASN B C 1
ATOM 1421 O O . ASN B 1 70 ? 7.48 -14.711 -12.656 1 93.88 70 ASN B O 1
ATOM 1425 N N . ASN B 1 71 ? 6.461 -13.383 -14.023 1 94.62 71 ASN B N 1
ATOM 1426 C CA . ASN B 1 71 ? 6.117 -14.406 -15 1 94.62 71 ASN B CA 1
ATOM 1427 C C . ASN B 1 71 ? 5.305 -15.539 -14.375 1 94.62 71 ASN B C 1
ATOM 1429 O O . ASN B 1 71 ? 5.562 -16.719 -14.641 1 94.62 71 ASN B O 1
ATOM 1433 N N . LEU B 1 72 ? 4.43 -15.188 -13.57 1 96.56 72 LEU B N 1
ATOM 1434 C CA . LEU B 1 72 ? 3.625 -16.188 -12.875 1 96.56 72 LEU B CA 1
ATOM 1435 C C . LEU B 1 72 ? 2.162 -16.094 -13.297 1 96.56 72 LEU B C 1
ATOM 1437 O O . LEU B 1 72 ? 1.319 -16.844 -12.789 1 96.56 72 LEU B O 1
ATOM 1441 N N . ARG B 1 73 ? 1.872 -15.188 -14.156 1 95.56 73 ARG B N 1
ATOM 1442 C CA . ARG B 1 73 ? 0.488 -14.93 -14.539 1 95.56 73 ARG B CA 1
ATOM 1443 C C . ARG B 1 73 ? -0.129 -16.156 -15.219 1 95.56 73 ARG B C 1
ATOM 1445 O O . ARG B 1 73 ? -1.336 -16.375 -15.117 1 95.56 73 ARG B O 1
ATOM 1452 N N . ASP B 1 74 ? 0.661 -16.938 -15.922 1 94.69 74 ASP B N 1
ATOM 1453 C CA . ASP B 1 74 ? 0.158 -18.094 -16.672 1 94.69 74 ASP B CA 1
ATOM 1454 C C . ASP B 1 74 ? -0.046 -19.297 -15.758 1 94.69 74 ASP B C 1
ATOM 1456 O O . ASP B 1 74 ? -0.69 -20.281 -16.141 1 94.69 74 ASP B O 1
ATOM 1460 N N . TRP B 1 75 ? 0.421 -19.266 -14.656 1 95.12 75 TRP B N 1
ATOM 1461 C CA . TRP B 1 75 ? 0.358 -20.391 -13.727 1 95.12 75 TRP B CA 1
ATOM 1462 C C . TRP B 1 75 ? -0.655 -20.125 -12.617 1 95.12 75 TRP B C 1
ATOM 1464 O O . TRP B 1 75 ? -1.343 -21.031 -12.164 1 95.12 75 TRP B O 1
ATOM 1474 N N . LEU B 1 76 ? -0.758 -18.922 -12.164 1 96.88 76 LEU B N 1
ATOM 1475 C CA . LEU B 1 76 ? -1.521 -18.594 -10.961 1 96.88 76 LEU B CA 1
ATOM 1476 C C . LEU B 1 76 ? -2.656 -17.625 -11.289 1 96.88 76 LEU B C 1
ATOM 1478 O O . LEU B 1 76 ? -2.49 -16.719 -12.109 1 96.88 76 LEU B O 1
ATOM 1482 N N . ARG B 1 77 ? -3.721 -17.75 -10.641 1 97 77 ARG B N 1
ATOM 1483 C CA . ARG B 1 77 ? -4.824 -16.797 -10.719 1 97 77 ARG B CA 1
ATOM 1484 C C . ARG B 1 77 ? -5.184 -16.266 -9.328 1 97 77 ARG B C 1
ATOM 1486 O O . ARG B 1 77 ? -4.883 -16.906 -8.32 1 97 77 ARG B O 1
ATOM 1493 N N . VAL B 1 78 ? -5.766 -15.102 -9.297 1 97.94 78 VAL B N 1
ATOM 1494 C CA . VAL B 1 78 ? -6.203 -14.461 -8.055 1 97.94 78 VAL B CA 1
ATOM 1495 C C . VAL B 1 78 ? -7.684 -14.75 -7.824 1 97.94 78 VAL B C 1
ATOM 1497 O O . VAL B 1 78 ? -8.539 -14.297 -8.586 1 97.94 78 VAL B O 1
ATOM 1500 N N . VAL B 1 79 ? -7.938 -15.438 -6.793 1 97.69 79 VAL B N 1
ATOM 1501 C CA . VAL B 1 79 ? -9.312 -15.859 -6.539 1 97.69 79 VAL B CA 1
ATOM 1502 C C . VAL B 1 79 ? -9.812 -15.242 -5.238 1 97.69 79 VAL B C 1
ATOM 1504 O O . VAL B 1 79 ? -9.117 -15.266 -4.223 1 97.69 79 VAL B O 1
ATOM 1507 N N . ALA B 1 80 ? -11.039 -14.68 -5.344 1 96.75 80 ALA B N 1
ATOM 1508 C CA . ALA B 1 80 ? -11.664 -14.172 -4.121 1 96.75 80 ALA B CA 1
ATOM 1509 C C . ALA B 1 80 ? -12.148 -15.312 -3.24 1 96.75 80 ALA B C 1
ATOM 1511 O O . ALA B 1 80 ? -13.094 -16.016 -3.598 1 96.75 80 ALA B O 1
ATOM 1512 N N . SER B 1 81 ? -11.555 -15.547 -2.123 1 95.38 81 SER B N 1
ATOM 1513 C CA . SER B 1 81 ? -11.961 -16.625 -1.222 1 95.38 81 SER B CA 1
ATOM 1514 C C . SER B 1 81 ? -13 -16.141 -0.218 1 95.38 81 SER B C 1
ATOM 1516 O O . SER B 1 81 ? -13.891 -16.891 0.171 1 95.38 81 SER B O 1
ATOM 1518 N N . THR B 1 82 ? -12.852 -14.992 0.277 1 95.25 82 THR B N 1
ATOM 1519 C CA . THR B 1 82 ? -13.828 -14.352 1.153 1 95.25 82 THR B CA 1
ATOM 1520 C C . THR B 1 82 ? -14.039 -12.891 0.761 1 95.25 82 THR B C 1
ATOM 1522 O O . THR B 1 82 ? -13.469 -12.422 -0.229 1 95.25 82 THR B O 1
ATOM 1525 N N . LYS B 1 83 ? -14.82 -12.211 1.454 1 93.94 83 LYS B N 1
ATOM 1526 C CA . LYS B 1 83 ? -15.078 -10.789 1.204 1 93.94 83 LYS B CA 1
ATOM 1527 C C . LYS B 1 83 ? -13.812 -9.961 1.382 1 93.94 83 LYS B C 1
ATOM 1529 O O . LYS B 1 83 ? -13.633 -8.945 0.701 1 93.94 83 LYS B O 1
ATOM 1534 N N . GLU B 1 84 ? -12.93 -10.422 2.203 1 96.19 84 GLU B N 1
ATOM 1535 C CA . GLU B 1 84 ? -11.758 -9.609 2.535 1 96.19 84 GLU B CA 1
ATOM 1536 C C . GLU B 1 84 ? -10.469 -10.312 2.141 1 96.19 84 GLU B C 1
ATOM 1538 O O . GLU B 1 84 ? -9.375 -9.898 2.547 1 96.19 84 GLU B O 1
ATOM 1543 N N . GLN B 1 85 ? -10.617 -11.422 1.331 1 96.88 85 GLN B N 1
ATOM 1544 C CA . GLN B 1 85 ? -9.398 -12.188 1.085 1 96.88 85 GLN B CA 1
ATOM 1545 C C . GLN B 1 85 ? -9.344 -12.68 -0.36 1 96.88 85 GLN B C 1
ATOM 1547 O O . GLN B 1 85 ? -10.367 -13.047 -0.94 1 96.88 85 GLN B O 1
ATOM 1552 N N . TYR B 1 86 ? -8.164 -12.641 -0.849 1 98.06 86 TYR B N 1
ATOM 1553 C CA . TYR B 1 86 ? -7.828 -13.352 -2.08 1 98.06 86 TYR B CA 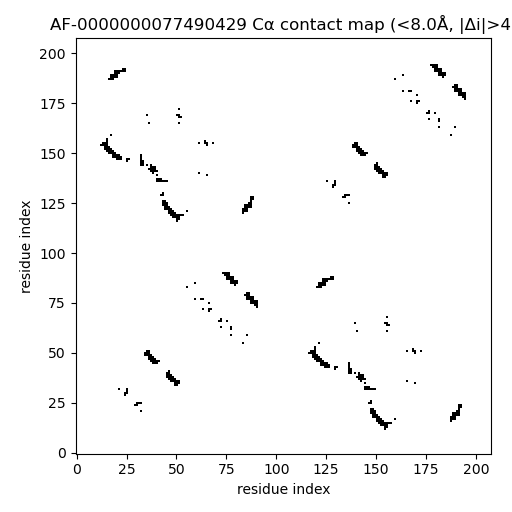1
ATOM 1554 C C . TYR B 1 86 ? -6.922 -14.539 -1.793 1 98.06 86 TYR B C 1
ATOM 1556 O O . TYR B 1 86 ? -6.277 -14.594 -0.741 1 98.06 86 TYR B O 1
ATOM 1564 N N . GLU B 1 87 ? -6.941 -15.406 -2.748 1 97.81 87 GLU B N 1
ATOM 1565 C CA . GLU B 1 87 ? -6.039 -16.562 -2.738 1 97.81 87 GLU B CA 1
ATOM 1566 C C . GLU B 1 87 ? -5.406 -16.766 -4.109 1 97.81 87 GLU B C 1
ATOM 1568 O O . GLU B 1 87 ? -6.082 -16.656 -5.137 1 97.81 87 GLU B O 1
ATOM 1573 N N . LEU B 1 88 ? -4.227 -17.062 -4.055 1 97.5 88 LEU B N 1
ATOM 1574 C CA . LEU B 1 88 ? -3.578 -17.453 -5.301 1 97.5 88 LEU B CA 1
ATOM 1575 C C . LEU B 1 88 ? -3.75 -18.938 -5.559 1 97.5 88 LEU B C 1
ATOM 1577 O O . LEU B 1 88 ? -3.385 -19.766 -4.719 1 97.5 88 LEU B O 1
ATOM 1581 N N . ARG B 1 89 ? -4.289 -19.234 -6.742 1 96.25 89 ARG B N 1
ATOM 1582 C CA . ARG B 1 89 ? -4.539 -20.625 -7.105 1 96.25 89 ARG B CA 1
ATOM 1583 C C . ARG B 1 89 ? -3.959 -20.938 -8.484 1 96.25 89 ARG B C 1
ATOM 1585 O O . ARG B 1 89 ? -3.969 -20.094 -9.375 1 96.25 89 ARG B O 1
ATOM 1592 N N . TYR B 1 90 ? -3.559 -22.125 -8.594 1 96.62 90 TYR B N 1
ATOM 1593 C CA . TYR B 1 90 ? -3.104 -22.578 -9.898 1 96.62 90 TYR B CA 1
ATOM 1594 C C . TYR B 1 90 ? -4.27 -22.688 -10.875 1 96.62 90 TYR B C 1
ATOM 1596 O O . TYR B 1 90 ? -5.398 -23 -10.477 1 96.62 90 TYR B O 1
ATOM 1604 N N . PHE B 1 91 ? -4.051 -22.406 -12.086 1 93.31 91 PHE B N 1
ATOM 1605 C CA . PHE B 1 91 ? -5.059 -22.641 -13.109 1 93.31 91 PHE B CA 1
ATOM 1606 C C . PHE B 1 91 ? -5.395 -24.125 -13.203 1 93.31 91 PHE B C 1
ATOM 1608 O O . PHE B 1 91 ? -4.52 -24.984 -13.023 1 93.31 91 PHE B O 1
ATOM 1615 N N . GLN B 1 92 ? -6.625 -24.484 -13.008 1 74.75 92 GLN B N 1
ATOM 1616 C CA . GLN B 1 92 ? -7.082 -25.859 -13.156 1 74.75 92 GLN B CA 1
ATOM 1617 C C . GLN B 1 92 ? -6.91 -26.344 -14.594 1 74.75 92 GLN B C 1
ATOM 1619 O O . GLN B 1 92 ? -7.32 -25.672 -15.539 1 74.75 92 GLN B O 1
ATOM 1624 N N . ILE B 1 93 ? -5.977 -26.922 -15.07 1 61.69 93 ILE B N 1
ATOM 1625 C CA . ILE B 1 93 ? -6.047 -27.562 -16.375 1 61.69 93 ILE B CA 1
ATOM 1626 C C . ILE B 1 93 ? -7.367 -28.328 -16.5 1 61.69 93 ILE B C 1
ATOM 1628 O O . ILE B 1 93 ? -8.109 -28.469 -15.523 1 61.69 93 ILE B O 1
ATOM 1632 N N . ASN B 1 94 ? -7.336 -29.812 -17.031 1 49.94 94 ASN B N 1
ATOM 1633 C CA . ASN B 1 94 ? -8.414 -30.75 -17.297 1 49.94 94 ASN B CA 1
ATOM 1634 C C . ASN B 1 94 ? -9.188 -31.094 -16.031 1 49.94 94 ASN B C 1
ATOM 1636 O O . ASN B 1 94 ? -8.758 -31.938 -15.25 1 49.94 94 ASN B O 1
ATOM 1640 N N . GLN B 1 95 ? -9.656 -30.281 -15.297 1 45.91 95 GLN B N 1
ATOM 1641 C CA . GLN B 1 95 ? -10.625 -30.891 -14.383 1 45.91 95 GLN B CA 1
ATOM 1642 C C . GLN B 1 95 ? -11.562 -31.828 -15.125 1 45.91 95 GLN B C 1
ATOM 1644 O O . GLN B 1 95 ? -12.781 -31.656 -15.086 1 45.91 95 GLN B O 1
ATOM 1649 N N . ASP B 1 96 ? -11.516 -32.219 -16.344 1 41.59 96 ASP B N 1
ATOM 1650 C CA . ASP B 1 96 ? -12.398 -33.375 -16.594 1 41.59 96 ASP B CA 1
ATOM 1651 C C . ASP B 1 96 ? -12.219 -34.469 -15.547 1 41.59 96 ASP B C 1
ATOM 1653 O O . ASP B 1 96 ? -13.195 -35 -15.047 1 41.59 96 ASP B O 1
ATOM 1657 N N . GLU B 1 97 ? -11.008 -35.281 -15.602 1 40.84 97 GLU B N 1
ATOM 1658 C CA . GLU B 1 97 ? -10.93 -36.719 -15.359 1 40.84 97 GLU B CA 1
ATOM 1659 C C . GLU B 1 97 ? -10.883 -37 -13.859 1 40.84 97 GLU B C 1
ATOM 1661 O O . GLU B 1 97 ? -10.789 -38.188 -13.453 1 40.84 97 GLU B O 1
ATOM 1666 N N . GLU B 1 98 ? -10.461 -36.188 -12.922 1 40.94 98 GLU B N 1
ATOM 1667 C CA . GLU B 1 98 ? -10.188 -37.094 -11.797 1 40.94 98 GLU B CA 1
ATOM 1668 C C . GLU B 1 98 ? -11.477 -37.719 -11.242 1 40.94 98 GLU B C 1
ATOM 1670 O O . GLU B 1 98 ? -11.477 -38.281 -10.156 1 40.94 98 GLU B O 1
ATOM 1675 N N . GLU B 1 99 ? -12.711 -37.219 -11.656 1 40.31 99 GLU B N 1
ATOM 1676 C CA . GLU B 1 99 ? -13.711 -38.062 -11.016 1 40.31 99 GLU B CA 1
ATOM 1677 C C . GLU B 1 99 ? -13.555 -39.5 -11.445 1 40.31 99 GLU B C 1
ATOM 1679 O O . GLU B 1 99 ? -14.5 -40.281 -11.367 1 40.31 99 GLU B O 1
ATOM 1684 N N . GLU B 1 100 ? -12.539 -39.938 -12.219 1 35.78 100 GLU B N 1
ATOM 1685 C CA . GLU B 1 100 ? -12.641 -41.312 -12.672 1 35.78 100 GLU B CA 1
ATOM 1686 C C . GLU B 1 100 ? -12.656 -42.281 -11.492 1 35.78 100 GLU B C 1
ATOM 1688 O O . GLU B 1 100 ? -13.469 -43.219 -11.445 1 35.78 100 GLU B O 1
ATOM 1693 N N . GLU B 1 101 ? -11.547 -42.562 -10.742 1 37.19 101 GLU B N 1
ATOM 1694 C CA . GLU B 1 101 ? -11.078 -43.938 -10.625 1 37.19 101 GLU B CA 1
ATOM 1695 C C . GLU B 1 101 ? -11.773 -44.656 -9.477 1 37.19 101 GLU B C 1
ATOM 1697 O O . GLU B 1 101 ? -11.445 -45.812 -9.164 1 37.19 101 GLU B O 1
ATOM 1702 N N . ASP B 1 102 ? -12.391 -44.062 -8.438 1 36.81 102 ASP B N 1
ATOM 1703 C CA . ASP B 1 102 ? -12.539 -45.125 -7.453 1 36.81 102 ASP B CA 1
ATOM 1704 C C . ASP B 1 102 ? -13.461 -46.219 -7.965 1 36.81 102 ASP B C 1
ATOM 1706 O O . ASP B 1 102 ? -14.664 -46 -8.109 1 36.81 102 ASP B O 1
ATOM 1710 N N . GLU B 1 103 ? -13.031 -47.094 -8.898 1 35.09 103 GLU B N 1
ATOM 1711 C CA . GLU B 1 103 ? -13.414 -48.438 -9.336 1 35.09 103 GLU B CA 1
ATOM 1712 C C . GLU B 1 103 ? -13.617 -49.375 -8.141 1 35.09 103 GLU B C 1
ATOM 1714 O O . GLU B 1 103 ? -14.367 -50.344 -8.219 1 35.09 103 GLU B O 1
ATOM 1719 N N . ASP B 1 104 ? -12.875 -49.562 -7.027 1 32.72 104 ASP B N 1
ATOM 1720 C CA . ASP B 1 104 ? -13.117 -50.875 -6.426 1 32.72 104 ASP B CA 1
ATOM 1721 C C . ASP B 1 104 ? -14.492 -50.906 -5.77 1 32.72 104 ASP B C 1
ATOM 1723 O O . ASP B 1 104 ? -14.984 -49.906 -5.246 1 32.72 104 ASP B O 1
#

Foldseek 3Di:
DPPPPPPPPPPPPDDDDDDDDPPVCVVVPNDDPVQAWDWDDDPQDIDIDHPDDDDPVVVQVVVCVVCVVVVNNQFWHWADPDPNDIDIDGDDDPVPPPVDDDPD/DDPPPPPPPPPPPDDDDDDDDPPVCVVVPNDDPVQAWDWDDDPQDIDIDHPDDDDPVVVQVVVCVVCVVVVNNQFWHWADPDPNDIDIDGDDDPVPPPVPDPPD

Radius of gyration: 24.12 Å; Cα contacts (8 Å, |Δi|>4): 301; chains: 2; bounding box: 69×97×66 Å

Secondary structure (DSSP, 8-state):
---------------EEEEEE-HHHHHTTS--GGGS-EEEEETTEEEEEESS---HHHHHHHHHHHHHHTT-TTTEEEEEEETTEEEEEE-----STTS-S---/---------------EEEEEE-HHHHHTTS--GGGS-EEEEETTEEEEEESS---HHHHHHHHHHHHHHTT-TTTEEEEEEETTEEEEEE-----SGGG-----

Organism: Branchiostoma lanceolatum (NCBI:txid7740)

InterPro domains:
  IPR002671 Large ribosomal subunit protein eL22 [PF01776] (37-101)
  IPR002671 Large ribosomal subunit protein eL22 [PTHR10064] (37-102)
  IPR038526 Large ribosomal subunit protein eL22 superfamily [G3DSA:3.30.1360.210] (3-36)
  IPR038526 Large ribosomal subunit protein eL22 superfamily [G3DSA:3.30.1360.210] (37-104)

pLDDT: mean 81.23, std 23.08, range [30.25, 98.06]